Protein AF-A0A329RNW2-F1 (afdb_monomer_lite)

Radius of gyration: 41.49 Å; chains: 1; bounding box: 99×85×113 Å

Organism: NCBI:txid29920

Secondary structure (DSSP, 8-state):
-PPPP------PPEEE-HHHHHHHTTS--HHHHHHHTT-GGG-EEES-------HHHHHHTPPPP----S--STTS--SSTTS-EEEEEE---SS--TT---EEEEEEETTT--EEEEEESSGGGHHHHHHHHHHHHHHHHTEEE-TT-SSEEES----EEEEEETTTTEEEEEETTTTEEEEES---S--PPS-----PPPHHHHHHHHHTSSSSSS--

Foldseek 3Di:
DDDDDDPPDPPQQDEDALVVVCVVVVNPDSVVSVVLCVDPVSSHHHPHSDDDDDPCCCVVVPDDDDDDPDDPCPVFPLPDWFRDKDKDKDAQDPPADPVQFRIKIWIARPNVRDIDIDTHNDPVCVVVVVVVCCVVSCVVVCWDDDPVDPGIDHVDADWAFPDADVVVRWTFTQGPVVRDTDIHNPDDDDDDPDDDDDDPDDPVVVVVVVVVVPPPPPDD

pLDDT: mean 79.51, std 18.09, range [29.67, 96.94]

Structure (mmCIF, N/CA/C/O backbone):
data_AF-A0A329RNW2-F1
#
_entry.id   AF-A0A329RNW2-F1
#
loop_
_atom_site.group_PDB
_atom_site.id
_atom_site.type_symbol
_atom_site.label_atom_id
_atom_site.label_alt_id
_atom_site.label_comp_id
_atom_site.label_asym_id
_atom_site.label_entity_id
_atom_site.label_seq_id
_atom_site.pdbx_PDB_ins_code
_atom_site.Cartn_x
_atom_site.Cartn_y
_atom_site.Cartn_z
_atom_site.occupancy
_atom_site.B_iso_or_equiv
_atom_site.auth_seq_id
_atom_site.auth_comp_id
_atom_site.auth_asym_id
_atom_site.auth_atom_id
_atom_site.pdbx_PDB_model_num
ATOM 1 N N . MET A 1 1 ? 65.005 -15.046 -52.959 1.00 39.19 1 MET A N 1
ATOM 2 C CA . MET A 1 1 ? 63.735 -15.000 -52.205 1.00 39.19 1 MET A CA 1
ATOM 3 C C . MET A 1 1 ? 63.267 -13.556 -52.223 1.00 39.19 1 MET A C 1
ATOM 5 O O . MET A 1 1 ? 63.578 -12.799 -51.318 1.00 39.19 1 MET A O 1
ATOM 9 N N . SER A 1 2 ? 62.668 -13.141 -53.337 1.00 38.62 2 SER A N 1
ATOM 10 C CA . SER A 1 2 ? 62.043 -11.826 -53.475 1.00 38.62 2 SER A CA 1
ATOM 11 C C . SER A 1 2 ? 60.684 -11.866 -52.784 1.00 38.62 2 SER A C 1
ATOM 13 O O . SER A 1 2 ? 59.964 -12.858 -52.905 1.00 38.62 2 SER A O 1
ATOM 15 N N . ALA A 1 3 ? 60.406 -10.825 -52.004 1.00 44.03 3 ALA A N 1
ATOM 16 C CA . ALA A 1 3 ? 59.190 -10.659 -51.228 1.00 44.03 3 ALA A CA 1
ATOM 17 C C . ALA A 1 3 ? 57.953 -10.790 -52.125 1.00 44.03 3 ALA A C 1
ATOM 19 O O . ALA A 1 3 ? 57.905 -10.210 -53.206 1.00 44.03 3 ALA A O 1
ATOM 20 N N . VAL A 1 4 ? 56.989 -11.589 -51.674 1.00 43.31 4 VAL A N 1
ATOM 21 C CA . VAL A 1 4 ? 55.648 -11.629 -52.248 1.00 43.31 4 VAL A CA 1
ATOM 22 C C . VAL A 1 4 ? 54.885 -10.424 -51.713 1.00 43.31 4 VAL A C 1
ATOM 24 O O . VAL A 1 4 ? 54.756 -10.254 -50.499 1.00 43.31 4 VAL A O 1
ATOM 27 N N . ASP A 1 5 ? 54.452 -9.566 -52.630 1.00 37.09 5 ASP A N 1
ATOM 28 C CA . ASP A 1 5 ? 53.564 -8.448 -52.354 1.00 37.09 5 ASP A CA 1
ATOM 29 C C . ASP A 1 5 ? 52.270 -8.967 -51.717 1.00 37.09 5 ASP A C 1
ATOM 31 O O . ASP A 1 5 ? 51.639 -9.908 -52.202 1.00 37.09 5 ASP A O 1
ATOM 35 N N . ALA A 1 6 ? 51.895 -8.374 -50.586 1.00 46.94 6 ALA A N 1
ATOM 36 C CA . ALA A 1 6 ? 50.603 -8.607 -49.971 1.00 46.94 6 ALA A CA 1
ATOM 37 C C . ALA A 1 6 ? 49.547 -7.876 -50.808 1.00 46.94 6 ALA A C 1
ATOM 39 O O . ALA A 1 6 ? 49.433 -6.652 -50.734 1.00 46.94 6 ALA A O 1
ATOM 40 N N . ASP A 1 7 ? 48.789 -8.631 -51.602 1.00 41.28 7 ASP A N 1
ATOM 41 C CA . ASP A 1 7 ? 47.580 -8.164 -52.277 1.00 41.28 7 ASP A CA 1
ATOM 42 C C . ASP A 1 7 ? 46.598 -7.576 -51.249 1.00 41.28 7 ASP A C 1
ATOM 44 O O . ASP A 1 7 ? 45.834 -8.282 -50.584 1.00 41.28 7 ASP A O 1
ATOM 48 N N . ALA A 1 8 ? 46.618 -6.251 -51.107 1.00 49.56 8 ALA A N 1
ATOM 49 C CA . ALA A 1 8 ? 45.583 -5.507 -50.415 1.00 49.56 8 ALA A CA 1
ATOM 50 C C . ALA A 1 8 ? 44.336 -5.488 -51.308 1.00 49.56 8 ALA A C 1
ATOM 52 O O . ALA A 1 8 ? 44.181 -4.633 -52.178 1.00 49.56 8 ALA A O 1
ATOM 53 N N . VAL A 1 9 ? 43.439 -6.451 -51.092 1.00 49.56 9 VAL A N 1
ATOM 54 C CA . VAL A 1 9 ? 42.077 -6.402 -51.630 1.00 49.56 9 VAL A CA 1
ATOM 55 C C . VAL A 1 9 ? 41.437 -5.098 -51.139 1.00 49.56 9 VAL A C 1
ATOM 57 O O . VAL A 1 9 ? 41.362 -4.896 -49.923 1.00 49.56 9 VAL A O 1
ATOM 60 N N . PRO A 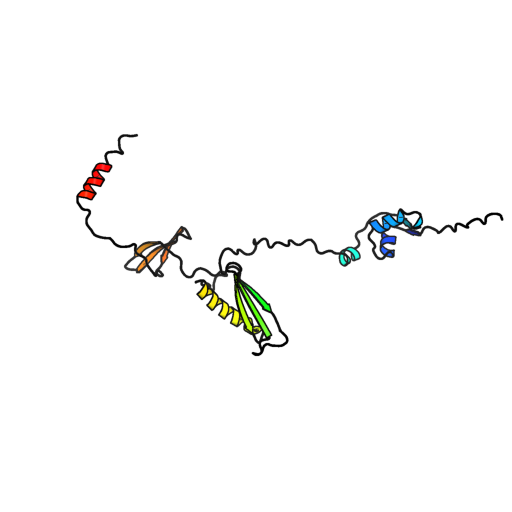1 10 ? 40.961 -4.200 -52.021 1.00 49.12 10 PRO A N 1
ATOM 61 C CA . PRO A 1 10 ? 40.189 -3.054 -51.581 1.00 49.12 10 PRO A CA 1
ATOM 62 C C . PRO A 1 10 ? 38.856 -3.592 -51.063 1.00 49.12 10 PRO A C 1
ATOM 64 O O . PRO A 1 10 ? 37.941 -3.890 -51.830 1.00 49.12 10 PRO A O 1
ATOM 67 N N . SER A 1 11 ? 38.760 -3.776 -49.748 1.00 58.00 11 SER A N 1
ATOM 68 C CA . SER A 1 11 ? 37.484 -3.995 -49.078 1.00 58.00 11 SER A CA 1
ATOM 69 C C . SER A 1 11 ? 36.657 -2.737 -49.307 1.00 58.00 11 SER A C 1
ATOM 71 O O . SER A 1 11 ? 36.868 -1.734 -48.630 1.00 58.00 11 SER A O 1
ATOM 73 N N . ALA A 1 12 ? 35.775 -2.764 -50.306 1.00 72.62 12 ALA A N 1
ATOM 74 C CA . ALA A 1 12 ? 34.887 -1.652 -50.607 1.00 72.62 12 ALA A CA 1
ATOM 75 C C . ALA A 1 12 ? 34.147 -1.261 -49.323 1.00 72.62 12 ALA A C 1
ATOM 77 O O . ALA A 1 12 ? 33.429 -2.080 -48.743 1.00 72.62 12 ALA A O 1
ATOM 78 N N . ALA A 1 13 ? 34.380 -0.037 -48.851 1.00 78.81 13 ALA A N 1
ATOM 79 C CA . ALA A 1 13 ? 33.714 0.459 -47.665 1.00 78.81 13 ALA A CA 1
ATOM 80 C C . ALA A 1 13 ? 32.200 0.425 -47.901 1.00 78.81 13 ALA A C 1
ATOM 82 O O . ALA A 1 13 ? 31.700 0.839 -48.950 1.00 78.81 13 ALA A O 1
ATOM 83 N N . VAL A 1 14 ? 31.458 -0.103 -46.933 1.00 89.12 14 VAL A N 1
ATOM 84 C CA . VAL A 1 14 ? 30.002 -0.083 -46.980 1.00 89.12 14 VAL A CA 1
ATOM 85 C C . VAL A 1 14 ? 29.578 1.345 -46.666 1.00 89.12 14 VAL A C 1
ATOM 87 O O . VAL A 1 14 ? 29.854 1.853 -45.579 1.00 89.12 14 VAL A O 1
ATOM 90 N N . THR A 1 15 ? 28.907 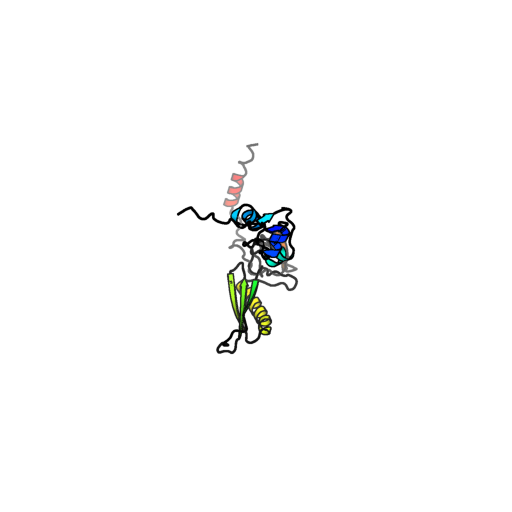1.989 -47.618 1.00 91.94 15 THR A N 1
ATOM 91 C CA . THR A 1 15 ? 28.431 3.373 -47.505 1.00 91.94 15 THR A CA 1
ATOM 92 C C . THR A 1 15 ? 26.930 3.414 -47.243 1.00 91.94 15 THR A C 1
ATOM 94 O O . THR A 1 15 ? 26.156 2.841 -48.011 1.00 91.94 15 THR A O 1
ATOM 97 N N . ASP A 1 16 ? 26.490 4.125 -46.207 1.00 94.12 16 ASP A N 1
ATOM 98 C CA . ASP A 1 16 ? 25.069 4.430 -45.981 1.00 94.12 16 ASP A CA 1
ATOM 99 C C . ASP A 1 16 ? 24.902 5.593 -44.992 1.00 94.12 16 ASP A C 1
ATOM 101 O O . ASP A 1 16 ? 25.854 6.097 -44.403 1.00 94.12 16 ASP A O 1
ATOM 105 N N . THR A 1 17 ? 23.668 6.031 -44.800 1.00 95.56 17 THR A N 1
ATOM 106 C CA . THR A 1 17 ? 23.244 6.949 -43.752 1.00 95.56 17 THR A CA 1
ATOM 107 C C . THR A 1 17 ? 23.390 6.324 -42.362 1.00 95.56 17 THR A C 1
ATOM 109 O O . THR A 1 17 ? 23.292 5.107 -42.171 1.00 95.56 17 THR A O 1
ATOM 112 N N . LEU A 1 18 ? 23.543 7.175 -41.347 1.00 94.44 18 LEU A N 1
ATOM 113 C CA . LEU A 1 18 ? 23.575 6.771 -39.942 1.00 94.44 18 LEU A CA 1
ATOM 114 C C . LEU A 1 18 ? 22.313 5.991 -39.549 1.00 94.44 18 LEU A C 1
ATOM 116 O O . LEU A 1 18 ? 22.404 4.982 -38.854 1.00 94.44 18 LEU A O 1
ATOM 120 N N . MET A 1 19 ? 21.142 6.430 -40.025 1.00 94.38 19 MET A N 1
ATOM 121 C CA . MET A 1 19 ? 19.870 5.745 -39.778 1.00 94.38 19 MET A CA 1
ATOM 122 C C . MET A 1 19 ? 19.779 4.384 -40.492 1.00 94.38 19 MET A C 1
ATOM 124 O O . MET A 1 19 ? 19.157 3.464 -39.959 1.00 94.38 19 MET A O 1
ATOM 128 N N . GLY A 1 20 ? 20.424 4.231 -41.652 1.00 94.06 20 GLY A N 1
ATOM 129 C CA . GLY A 1 20 ? 20.528 2.961 -42.374 1.00 94.06 20 GLY A CA 1
ATOM 130 C C . GLY A 1 20 ? 21.380 1.933 -41.628 1.00 94.06 20 GLY A C 1
ATOM 131 O O . GLY A 1 20 ? 20.922 0.817 -41.369 1.00 94.06 20 GLY A O 1
ATOM 132 N N . PHE A 1 21 ? 22.572 2.323 -41.161 1.00 95.06 21 PHE A N 1
ATOM 133 C CA . PHE A 1 21 ? 23.389 1.470 -40.285 1.00 95.06 21 PHE A CA 1
ATOM 134 C C . PHE A 1 21 ? 22.713 1.181 -38.945 1.00 95.06 21 PHE A C 1
ATOM 136 O O . PHE A 1 21 ? 22.726 0.042 -38.486 1.00 95.06 21 PHE A O 1
ATOM 143 N N . TYR A 1 22 ? 22.075 2.183 -38.341 1.00 94.38 22 TYR A N 1
ATOM 144 C CA . TYR A 1 22 ? 21.267 2.024 -37.135 1.00 94.38 22 TYR A CA 1
ATOM 145 C C . TYR A 1 22 ? 20.207 0.925 -37.291 1.00 94.38 22 TYR A C 1
ATOM 147 O O . TYR A 1 22 ? 20.106 0.061 -36.422 1.00 94.38 22 TYR A O 1
ATOM 155 N N . ALA A 1 23 ? 19.455 0.913 -38.398 1.00 93.06 23 ALA A N 1
ATOM 156 C CA . ALA A 1 23 ? 18.453 -0.117 -38.668 1.00 93.06 23 ALA A CA 1
ATOM 157 C C . ALA A 1 23 ? 19.091 -1.494 -38.928 1.00 93.06 23 ALA A C 1
ATOM 159 O O . ALA A 1 23 ? 18.661 -2.486 -38.338 1.00 93.06 23 ALA A O 1
ATOM 160 N N . ARG A 1 24 ? 20.155 -1.562 -39.743 1.00 93.50 24 ARG A N 1
ATOM 161 C CA . ARG A 1 24 ? 20.865 -2.821 -40.046 1.00 93.50 24 ARG A CA 1
ATOM 162 C C . ARG A 1 24 ? 21.513 -3.466 -38.827 1.00 93.50 24 ARG A C 1
ATOM 164 O O . ARG A 1 24 ? 21.520 -4.686 -38.719 1.00 93.50 24 ARG A O 1
ATOM 171 N N . PHE A 1 25 ? 22.014 -2.665 -37.892 1.00 93.12 25 PHE A N 1
ATOM 172 C CA . PHE A 1 25 ? 22.587 -3.146 -36.635 1.00 93.12 25 PHE A CA 1
ATOM 173 C C . PHE A 1 25 ? 21.534 -3.388 -35.545 1.00 93.12 25 PHE A C 1
ATOM 175 O O . PHE A 1 25 ? 21.866 -3.422 -34.362 1.00 93.12 25 PHE A O 1
ATOM 182 N N . GLY A 1 26 ? 20.258 -3.540 -35.914 1.00 93.44 26 GLY A N 1
ATOM 183 C CA . GLY A 1 26 ? 19.200 -3.884 -34.967 1.00 93.44 26 GLY A CA 1
ATOM 184 C C . GLY A 1 26 ? 18.900 -2.760 -33.979 1.00 93.44 26 GLY A C 1
ATOM 185 O O . GLY A 1 26 ? 18.718 -3.001 -32.787 1.00 93.44 26 GLY A O 1
ATOM 186 N N . HIS A 1 27 ? 18.863 -1.517 -34.462 1.00 93.56 27 HIS A N 1
ATOM 187 C CA . HIS A 1 27 ? 18.633 -0.321 -33.656 1.00 93.56 27 HIS A CA 1
ATOM 188 C C . HIS A 1 27 ? 19.687 -0.097 -32.557 1.00 93.56 27 HIS A C 1
ATOM 190 O O . HIS A 1 27 ? 19.365 0.313 -31.431 1.00 93.56 27 HIS A O 1
ATOM 196 N N . LEU A 1 28 ? 20.955 -0.372 -32.866 1.00 93.25 28 LEU A N 1
ATOM 197 C CA . LEU A 1 28 ? 22.093 -0.091 -31.988 1.00 93.25 28 LEU A CA 1
ATOM 198 C C . LEU A 1 28 ? 22.136 1.397 -31.587 1.00 93.25 28 LEU A C 1
ATOM 200 O O . LEU A 1 28 ? 21.598 2.251 -32.283 1.00 93.25 28 LEU A O 1
ATOM 204 N N . ALA A 1 29 ? 22.736 1.749 -30.447 1.00 93.12 29 ALA A N 1
ATOM 205 C CA . ALA A 1 29 ? 22.836 3.157 -30.049 1.00 93.12 29 ALA A CA 1
ATOM 206 C C . ALA A 1 29 ? 23.558 3.984 -31.133 1.00 93.12 29 ALA A C 1
ATOM 208 O O . ALA A 1 29 ? 24.646 3.602 -31.563 1.00 93.12 29 ALA A O 1
ATOM 209 N N . LEU A 1 30 ? 22.973 5.115 -31.550 1.00 93.44 30 LEU A N 1
ATOM 210 C CA . LEU A 1 30 ? 23.501 5.953 -32.641 1.00 93.44 30 LEU A CA 1
ATOM 211 C C . LEU A 1 30 ? 24.960 6.368 -32.394 1.00 93.44 30 LEU A C 1
ATOM 213 O O . LEU A 1 30 ? 25.779 6.279 -33.301 1.00 93.44 30 LEU A O 1
ATOM 217 N N . ASP A 1 31 ? 25.313 6.698 -31.149 1.00 94.62 31 ASP A N 1
ATOM 218 C CA . ASP A 1 31 ? 26.692 7.039 -30.767 1.00 94.62 31 ASP A CA 1
ATOM 219 C C . ASP A 1 31 ? 27.673 5.872 -30.976 1.00 94.62 31 ASP A C 1
ATOM 221 O O . ASP A 1 31 ? 28.849 6.075 -31.269 1.00 94.62 31 ASP A O 1
ATOM 225 N N . THR A 1 32 ? 27.201 4.627 -30.841 1.00 94.38 32 THR A N 1
ATOM 226 C CA . THR A 1 32 ? 28.028 3.440 -31.104 1.00 94.38 32 THR A CA 1
ATOM 227 C C . THR A 1 32 ? 28.257 3.260 -32.597 1.00 94.38 32 THR A C 1
ATOM 229 O O . THR A 1 32 ? 29.388 3.001 -32.993 1.00 94.38 32 THR A O 1
ATOM 232 N N . VAL A 1 33 ? 27.222 3.458 -33.418 1.00 94.06 33 VAL A N 1
ATOM 233 C CA . VAL A 1 33 ? 27.336 3.398 -34.884 1.00 94.06 33 VAL A CA 1
ATOM 234 C C . VAL A 1 33 ? 28.296 4.474 -35.396 1.00 94.06 33 VAL A C 1
ATOM 236 O O . VAL A 1 33 ? 29.188 4.186 -36.190 1.00 94.06 33 VAL A O 1
ATOM 239 N N . GLU A 1 34 ? 28.185 5.698 -34.879 1.00 93.81 34 GLU A N 1
ATOM 240 C CA . GLU A 1 34 ? 29.115 6.784 -35.207 1.00 93.81 34 GLU A CA 1
ATOM 241 C C . GLU A 1 34 ? 30.549 6.487 -34.764 1.00 93.81 34 GLU A C 1
ATOM 243 O O . GLU A 1 34 ? 31.493 6.842 -35.465 1.00 93.81 34 GLU A O 1
ATOM 248 N N . ARG A 1 35 ? 30.737 5.842 -33.606 1.00 94.38 35 ARG A N 1
ATOM 249 C CA . ARG A 1 35 ? 32.065 5.427 -33.141 1.00 94.38 35 ARG A CA 1
ATOM 250 C C . ARG A 1 35 ? 32.673 4.354 -34.043 1.00 94.38 35 ARG A C 1
ATOM 252 O O . ARG A 1 35 ? 33.871 4.417 -34.283 1.00 94.38 35 ARG A O 1
ATOM 259 N N . MET A 1 36 ? 31.873 3.417 -34.554 1.00 92.31 36 MET A N 1
ATOM 260 C CA . MET A 1 36 ? 32.345 2.400 -35.501 1.00 92.31 36 MET A CA 1
ATOM 261 C C . MET A 1 36 ? 32.831 3.050 -36.800 1.00 92.31 36 MET A C 1
ATOM 263 O O . MET A 1 36 ? 33.955 2.797 -37.203 1.00 92.31 36 MET A O 1
ATOM 267 N N . GLY A 1 37 ? 32.063 3.982 -37.375 1.00 90.88 37 GLY A N 1
ATOM 268 C CA . GLY A 1 37 ? 32.462 4.699 -38.596 1.00 90.88 37 GLY A CA 1
ATOM 269 C C . GLY A 1 37 ? 33.637 5.679 -38.440 1.00 90.88 37 GLY A C 1
ATOM 270 O O . GLY A 1 37 ? 34.040 6.302 -39.417 1.00 90.88 37 GLY A O 1
ATOM 271 N N . LYS A 1 38 ? 34.178 5.868 -37.227 1.00 90.69 38 LYS A N 1
ATOM 272 C CA . LYS A 1 38 ? 35.431 6.616 -37.010 1.00 90.69 38 LYS A CA 1
ATOM 273 C C . LYS A 1 38 ? 36.670 5.737 -37.147 1.00 90.69 38 LYS A C 1
ATOM 275 O O . LYS A 1 38 ? 37.753 6.284 -37.318 1.00 90.69 38 LYS A O 1
ATOM 280 N N . ASP A 1 39 ? 36.520 4.422 -37.023 1.00 90.00 39 ASP A N 1
ATOM 281 C CA . ASP A 1 39 ? 37.615 3.475 -37.179 1.00 90.00 39 ASP A CA 1
ATOM 282 C C . ASP A 1 39 ? 37.778 3.130 -38.669 1.00 90.00 39 ASP A C 1
ATOM 284 O O . ASP A 1 39 ? 36.875 2.509 -39.241 1.00 90.00 39 ASP A O 1
ATOM 288 N N . PRO A 1 40 ? 38.901 3.494 -39.317 1.00 82.56 40 PRO A N 1
ATOM 289 C CA . PRO A 1 40 ? 39.149 3.163 -40.718 1.00 82.56 40 PRO A CA 1
ATOM 290 C C . PRO A 1 40 ? 39.158 1.652 -40.985 1.00 82.56 40 PRO A C 1
ATOM 292 O O . PRO A 1 40 ? 38.839 1.228 -42.093 1.00 82.56 40 PRO A O 1
ATOM 295 N N . ALA A 1 41 ? 39.475 0.830 -39.976 1.00 87.31 41 ALA A N 1
ATOM 296 C CA . ALA A 1 41 ? 39.465 -0.627 -40.094 1.00 87.31 41 ALA A CA 1
ATOM 297 C C . ALA A 1 41 ? 38.044 -1.221 -40.115 1.00 87.31 41 ALA A C 1
ATOM 299 O O . ALA A 1 41 ? 37.871 -2.385 -40.471 1.00 87.31 41 ALA A O 1
ATOM 300 N N . SER A 1 42 ? 37.019 -0.439 -39.753 1.00 86.44 42 SER A N 1
ATOM 301 C CA . SER A 1 42 ? 35.626 -0.904 -39.730 1.00 86.44 42 SER A CA 1
ATOM 302 C C . SER A 1 42 ? 35.007 -1.062 -41.122 1.00 86.44 42 SER A C 1
ATOM 304 O O . SER A 1 42 ? 33.997 -1.753 -41.255 1.00 86.44 42 SER A O 1
ATOM 306 N N . GLY A 1 43 ? 35.571 -0.405 -42.146 1.00 90.50 43 GLY A N 1
ATOM 307 C CA . GLY A 1 43 ? 35.011 -0.383 -43.499 1.00 90.50 43 GLY A CA 1
ATOM 308 C C . GLY A 1 43 ? 33.624 0.270 -43.593 1.00 90.50 43 GLY A C 1
ATOM 309 O O . GLY A 1 43 ? 32.877 -0.041 -44.517 1.00 90.50 43 GLY A O 1
ATOM 310 N N . ILE A 1 44 ? 33.247 1.128 -42.637 1.00 92.56 44 ILE A N 1
ATOM 311 C CA . ILE A 1 44 ? 31.945 1.809 -42.585 1.00 92.56 44 ILE A CA 1
ATOM 312 C C . ILE A 1 44 ? 32.114 3.284 -42.946 1.00 92.56 44 ILE A C 1
ATOM 314 O O . ILE A 1 44 ? 32.773 4.036 -42.230 1.00 92.56 44 ILE A O 1
ATOM 318 N N . GLU A 1 45 ? 31.423 3.725 -43.993 1.00 93.12 45 GLU A N 1
ATOM 319 C CA . GLU A 1 45 ? 31.363 5.129 -44.398 1.00 93.12 45 GLU A CA 1
ATOM 320 C C . GLU A 1 45 ? 29.955 5.702 -44.183 1.00 93.12 45 GLU A C 1
ATOM 322 O O . GLU A 1 45 ? 28.973 5.270 -44.792 1.00 93.12 45 GLU A O 1
ATOM 327 N N . ILE A 1 46 ? 29.844 6.696 -43.296 1.00 93.25 46 ILE A N 1
ATOM 328 C CA . ILE A 1 46 ? 28.567 7.332 -42.941 1.00 93.25 46 ILE A CA 1
ATOM 329 C C . ILE A 1 46 ? 28.372 8.606 -43.769 1.00 93.25 46 ILE A C 1
ATOM 331 O O . ILE A 1 46 ? 29.069 9.596 -43.542 1.00 93.25 46 ILE A O 1
ATOM 335 N N . THR A 1 47 ? 27.393 8.599 -44.676 1.00 92.94 47 THR A N 1
ATOM 336 C CA . THR A 1 47 ? 27.114 9.709 -45.613 1.00 92.94 47 THR A CA 1
ATOM 337 C C . THR A 1 47 ? 26.270 10.832 -45.000 1.00 92.94 47 THR A C 1
ATOM 339 O O . THR A 1 47 ? 26.546 12.007 -45.223 1.00 92.94 47 THR A O 1
ATOM 342 N N . ASP A 1 48 ? 25.270 10.482 -44.186 1.00 92.75 48 ASP A N 1
ATOM 343 C CA . ASP A 1 48 ? 24.392 11.412 -43.464 1.00 92.75 48 ASP A CA 1
ATOM 344 C C . ASP A 1 48 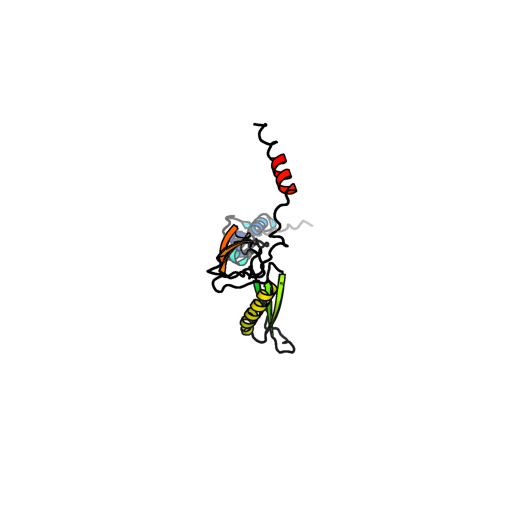? 24.382 11.076 -41.969 1.00 92.75 48 ASP A C 1
ATOM 346 O O . ASP A 1 48 ? 24.150 9.927 -41.586 1.00 92.75 48 ASP A O 1
ATOM 350 N N . ARG A 1 49 ? 24.609 12.082 -41.118 1.00 93.12 49 ARG A N 1
ATOM 351 C CA . ARG A 1 49 ? 24.627 11.962 -39.647 1.00 93.12 49 ARG A CA 1
ATOM 352 C C . ARG A 1 49 ? 23.350 12.483 -38.983 1.00 93.12 49 ARG A C 1
ATOM 354 O O . ARG A 1 49 ? 23.314 12.665 -37.767 1.00 93.12 49 ARG A O 1
ATOM 361 N N . THR A 1 50 ? 22.291 12.720 -39.754 1.00 93.69 50 THR A N 1
ATOM 362 C CA . THR A 1 50 ? 21.002 13.164 -39.219 1.00 93.69 50 THR A CA 1
ATOM 363 C C . THR A 1 50 ? 20.421 12.122 -38.262 1.00 93.69 50 THR A C 1
ATOM 365 O O . THR A 1 50 ? 20.142 10.982 -38.634 1.00 93.69 50 THR A O 1
ATOM 368 N N . ARG A 1 51 ? 20.187 12.528 -37.010 1.00 93.06 51 ARG A N 1
ATOM 369 C CA . ARG A 1 51 ? 19.584 11.684 -35.973 1.00 93.06 51 ARG A CA 1
ATOM 370 C C . ARG A 1 51 ? 18.071 11.864 -35.981 1.00 93.06 51 ARG A C 1
ATOM 372 O O . ARG A 1 51 ? 17.578 12.966 -35.751 1.00 93.06 51 ARG A O 1
ATOM 379 N N . ARG A 1 52 ? 17.326 10.784 -36.226 1.00 90.94 52 ARG A N 1
ATOM 380 C CA . ARG A 1 52 ? 15.855 10.792 -36.185 1.00 90.94 52 ARG A CA 1
ATOM 381 C C . ARG A 1 52 ? 15.340 9.966 -35.007 1.00 90.94 52 ARG A C 1
ATOM 383 O O . ARG A 1 52 ? 15.895 8.902 -34.729 1.00 90.94 52 ARG A O 1
ATOM 390 N N . PRO A 1 53 ? 14.275 10.415 -34.320 1.00 90.69 53 PRO A N 1
ATOM 391 C CA . PRO A 1 53 ? 13.650 9.614 -33.281 1.00 90.69 53 PRO A CA 1
ATOM 392 C C . PRO A 1 53 ? 13.064 8.340 -33.897 1.00 90.69 53 PRO A C 1
ATOM 394 O O . PRO A 1 53 ? 12.375 8.378 -34.915 1.00 90.69 53 PRO A O 1
ATOM 397 N N . CYS A 1 54 ? 13.335 7.200 -33.267 1.00 92.75 54 CYS A N 1
ATOM 398 C CA . CYS A 1 54 ? 12.786 5.914 -33.674 1.00 92.75 54 CYS A CA 1
ATOM 399 C C . CYS A 1 54 ? 11.718 5.473 -32.672 1.00 92.75 54 CYS A C 1
ATOM 401 O O . CYS A 1 54 ? 12.031 5.208 -31.511 1.00 92.75 54 CYS A O 1
ATOM 403 N N . LEU A 1 55 ? 10.469 5.355 -33.132 1.00 92.50 55 LEU A N 1
ATOM 404 C CA . LEU A 1 55 ? 9.334 4.961 -32.291 1.00 92.50 55 LEU A CA 1
ATOM 405 C C . LEU A 1 55 ? 9.508 3.559 -31.691 1.00 92.50 55 LEU A C 1
ATOM 407 O O . LEU A 1 55 ? 9.245 3.371 -30.508 1.00 92.50 55 LEU A O 1
ATOM 411 N N . VAL A 1 56 ? 10.036 2.608 -32.468 1.00 92.38 56 VAL A N 1
ATOM 412 C CA . VAL A 1 56 ? 10.298 1.232 -32.006 1.00 92.38 56 VAL A CA 1
ATOM 413 C C . VAL A 1 56 ? 11.304 1.224 -30.855 1.00 92.38 56 VAL A C 1
ATOM 415 O O . VAL A 1 56 ? 11.104 0.540 -29.857 1.00 92.38 56 VAL A O 1
ATOM 418 N N . CYS A 1 57 ? 12.363 2.035 -30.943 1.00 93.56 57 CYS A N 1
ATOM 419 C CA . CYS A 1 57 ? 13.306 2.188 -29.837 1.00 93.56 57 CYS A CA 1
ATOM 420 C C . CYS A 1 57 ? 12.718 2.949 -28.656 1.00 93.56 57 CYS A C 1
ATOM 422 O O . CYS A 1 57 ? 12.982 2.568 -27.523 1.00 93.56 57 CYS A O 1
ATOM 424 N N . ALA A 1 58 ? 11.937 4.002 -28.898 1.00 91.12 58 ALA A N 1
ATOM 425 C CA . ALA A 1 58 ? 11.289 4.744 -27.825 1.00 91.12 58 ALA A CA 1
ATOM 426 C C . ALA A 1 58 ? 10.363 3.837 -27.003 1.00 91.12 58 ALA A C 1
ATOM 428 O O . ALA A 1 58 ? 10.367 3.934 -25.785 1.00 91.12 58 ALA A O 1
ATOM 429 N N . GLN A 1 59 ? 9.639 2.923 -27.656 1.00 92.31 59 GLN A N 1
ATOM 430 C CA . GLN A 1 59 ? 8.776 1.935 -27.004 1.00 92.31 59 GLN A CA 1
ATOM 431 C C . GLN A 1 59 ? 9.575 0.790 -26.365 1.00 92.31 59 GLN A C 1
ATOM 433 O O . GLN A 1 59 ? 9.341 0.440 -25.213 1.00 92.31 59 GLN A O 1
ATOM 438 N N . GLY A 1 60 ? 10.540 0.214 -27.088 1.00 91.69 60 GLY A N 1
ATOM 439 C CA . GLY A 1 60 ? 11.283 -0.970 -26.639 1.00 91.69 60 GLY A CA 1
ATOM 440 C C . GLY A 1 60 ? 12.395 -0.689 -25.625 1.00 91.69 60 GLY A C 1
ATOM 441 O O . GLY A 1 60 ? 12.785 -1.582 -24.880 1.00 91.69 60 GLY A O 1
ATOM 442 N N . LYS A 1 61 ? 12.913 0.544 -25.583 1.00 89.75 61 LYS A N 1
ATOM 443 C CA . LYS A 1 61 ? 13.978 0.984 -24.662 1.00 89.75 61 LYS A CA 1
ATOM 444 C C . LYS A 1 61 ? 13.486 2.025 -23.660 1.00 89.75 61 LYS A C 1
ATOM 446 O O . LYS A 1 61 ? 14.303 2.705 -23.038 1.00 89.75 61 LYS A O 1
ATOM 451 N N . GLN A 1 62 ? 12.170 2.175 -23.509 1.00 87.75 62 GLN A N 1
ATOM 452 C CA . GLN A 1 62 ? 11.616 3.063 -22.501 1.00 87.75 62 GLN A CA 1
ATOM 453 C C . GLN A 1 62 ? 12.071 2.602 -21.116 1.00 87.75 62 GLN A C 1
ATOM 455 O O . GLN A 1 62 ? 11.762 1.496 -20.675 1.00 87.75 62 GLN A O 1
ATOM 460 N N . THR A 1 63 ? 12.792 3.459 -20.405 1.00 86.06 63 THR A N 1
ATOM 461 C CA . THR A 1 63 ? 13.095 3.233 -18.995 1.00 86.06 63 THR A CA 1
ATOM 462 C C . THR A 1 63 ? 11.991 3.845 -18.142 1.00 86.06 63 THR A C 1
ATOM 464 O O . THR A 1 63 ? 11.380 4.858 -18.496 1.00 86.06 63 THR A O 1
ATOM 467 N N . ARG A 1 64 ? 11.702 3.224 -16.994 1.00 84.88 64 ARG A N 1
ATOM 468 C CA . ARG A 1 64 ? 10.803 3.825 -16.005 1.00 84.88 64 ARG A CA 1
ATOM 469 C C . ARG A 1 64 ? 11.422 5.151 -15.562 1.00 84.88 64 ARG A C 1
ATOM 471 O O . ARG A 1 64 ? 12.540 5.166 -15.048 1.00 84.88 64 ARG A O 1
ATOM 478 N N . ALA A 1 65 ? 10.697 6.253 -15.754 1.00 86.69 65 ALA A N 1
ATOM 479 C CA . ALA A 1 65 ? 11.101 7.546 -15.220 1.00 86.69 65 ALA A CA 1
ATOM 480 C C . ALA A 1 65 ? 11.306 7.434 -13.703 1.00 86.69 65 ALA A C 1
ATOM 482 O O . ALA A 1 65 ? 10.610 6.666 -13.030 1.00 86.69 65 ALA A O 1
ATOM 483 N N . ARG A 1 66 ? 12.256 8.201 -13.158 1.00 85.88 66 ARG A N 1
ATOM 484 C CA . ARG A 1 66 ? 12.510 8.211 -11.716 1.00 85.88 66 ARG A CA 1
ATOM 485 C C . ARG A 1 66 ? 11.242 8.655 -10.995 1.00 85.88 66 ARG A C 1
ATOM 487 O O . ARG A 1 66 ? 10.867 9.821 -11.041 1.00 85.88 66 ARG A O 1
ATOM 494 N N . GLN A 1 67 ? 10.596 7.714 -10.325 1.00 80.69 67 GLN A N 1
ATOM 495 C CA . GLN A 1 67 ? 9.485 8.013 -9.437 1.00 80.69 67 GLN A CA 1
ATOM 496 C C . GLN A 1 67 ? 10.037 8.441 -8.077 1.00 80.69 67 GLN A C 1
ATOM 498 O O . GLN A 1 67 ? 11.098 7.973 -7.652 1.00 80.69 67 GLN A O 1
ATOM 503 N N . GLN A 1 68 ? 9.342 9.366 -7.416 1.00 79.44 68 GLN A N 1
ATOM 504 C CA . GLN A 1 68 ? 9.675 9.738 -6.045 1.00 79.44 68 GLN A CA 1
ATOM 505 C C . GLN A 1 68 ? 9.502 8.501 -5.158 1.00 79.44 68 GLN A C 1
ATOM 507 O O . GLN A 1 68 ? 8.483 7.822 -5.220 1.00 79.44 68 GLN A O 1
ATOM 512 N N . THR A 1 69 ? 10.531 8.172 -4.379 1.00 72.12 69 THR A N 1
ATOM 513 C CA . THR A 1 69 ? 10.518 7.033 -3.447 1.00 72.12 69 THR A CA 1
ATOM 514 C C . THR A 1 69 ? 9.985 7.404 -2.072 1.00 72.12 69 THR A C 1
ATOM 516 O O . THR A 1 69 ? 9.741 6.521 -1.256 1.00 72.12 69 THR A O 1
ATOM 519 N N . LYS A 1 70 ? 9.847 8.702 -1.797 1.00 70.44 70 LYS A N 1
ATOM 520 C CA . LYS A 1 70 ? 9.278 9.203 -0.555 1.00 70.44 70 LYS A CA 1
ATOM 521 C C . LYS A 1 70 ? 7.804 9.470 -0.790 1.00 70.44 70 LYS A C 1
ATOM 523 O O . LYS A 1 70 ? 7.453 10.150 -1.749 1.00 70.44 70 LYS A O 1
ATOM 528 N N . ASP A 1 71 ? 6.980 8.912 0.082 1.00 62.62 71 ASP A N 1
ATOM 529 C CA . ASP A 1 71 ? 5.614 9.372 0.227 1.00 62.62 71 ASP A CA 1
ATOM 530 C C . ASP A 1 71 ? 5.673 10.726 0.937 1.00 62.62 71 ASP A C 1
ATOM 532 O O . ASP A 1 71 ? 6.303 10.862 1.989 1.00 62.62 71 ASP A O 1
ATOM 536 N N . ASN A 1 72 ? 5.102 11.756 0.324 1.00 58.91 72 ASN A N 1
ATOM 537 C CA . ASN A 1 72 ? 5.251 13.124 0.812 1.00 58.91 72 ASN A CA 1
ATOM 538 C C . ASN A 1 72 ? 4.350 13.384 2.027 1.00 58.91 72 ASN A C 1
ATOM 540 O O . ASN A 1 72 ? 4.376 14.490 2.560 1.00 58.91 72 ASN A O 1
ATOM 544 N N . GLY A 1 73 ? 3.499 12.421 2.418 1.00 54.75 73 GLY A N 1
ATOM 545 C CA . GLY A 1 73 ? 2.515 12.550 3.503 1.00 54.75 73 GLY A CA 1
ATOM 546 C C . GLY A 1 73 ? 1.433 13.610 3.247 1.00 54.75 73 GLY A C 1
ATOM 547 O O . GLY A 1 73 ? 0.409 13.633 3.916 1.00 54.75 73 GLY A O 1
ATOM 548 N N . ALA A 1 74 ? 1.609 14.458 2.230 1.00 57.25 74 ALA A N 1
ATOM 549 C CA . ALA A 1 74 ? 0.736 15.572 1.885 1.00 57.25 74 ALA A CA 1
ATOM 550 C C . ALA A 1 74 ? -0.666 15.144 1.419 1.00 57.25 74 ALA A C 1
ATOM 552 O O . ALA A 1 74 ? -1.548 15.988 1.290 1.00 57.25 74 ALA A O 1
ATOM 553 N N . HIS A 1 75 ? -0.875 13.861 1.114 1.00 59.50 75 HIS A N 1
ATOM 554 C CA . HIS A 1 75 ? -2.148 13.345 0.601 1.00 59.50 75 HIS A CA 1
ATOM 555 C C . HIS A 1 75 ? -2.983 12.605 1.648 1.00 59.50 75 HIS A C 1
ATOM 557 O O . HIS A 1 75 ? -4.145 12.308 1.379 1.00 59.50 75 HIS A O 1
ATOM 563 N N . ALA A 1 76 ? -2.436 12.350 2.839 1.00 60.28 76 ALA A N 1
ATOM 564 C CA . ALA A 1 76 ? -3.174 11.734 3.930 1.00 60.28 76 ALA A CA 1
ATOM 565 C C . ALA A 1 76 ? -2.603 12.230 5.271 1.00 60.28 76 ALA A C 1
ATOM 567 O O . ALA A 1 76 ? -1.531 11.775 5.667 1.00 60.28 76 ALA A O 1
ATOM 568 N N . PRO A 1 77 ? -3.271 13.177 5.956 1.00 64.69 77 PRO A N 1
ATOM 569 C CA . PRO A 1 77 ? -2.885 13.582 7.304 1.00 64.69 77 PRO A CA 1
ATOM 570 C C . PRO A 1 77 ? -2.890 12.354 8.220 1.00 64.69 77 PRO A C 1
ATOM 572 O O . PRO A 1 77 ? -3.871 11.617 8.263 1.00 64.69 77 PRO A O 1
ATOM 575 N N . ILE A 1 78 ? -1.777 12.112 8.912 1.00 70.75 78 ILE A N 1
ATOM 576 C CA . ILE A 1 78 ? -1.613 11.025 9.895 1.00 70.75 78 ILE A CA 1
ATOM 577 C C . ILE A 1 78 ? -1.519 11.656 11.290 1.00 70.75 78 ILE A C 1
ATOM 579 O O . ILE A 1 78 ? -0.743 11.238 12.150 1.00 70.75 78 ILE A O 1
ATOM 583 N N . ASP A 1 79 ? -2.237 12.749 11.515 1.00 79.25 79 ASP A N 1
ATOM 584 C CA . ASP A 1 79 ? -2.071 13.533 12.734 1.00 79.25 79 ASP A CA 1
ATOM 585 C C . ASP A 1 79 ? -2.890 12.930 13.875 1.00 79.25 79 ASP A C 1
ATOM 587 O O . ASP A 1 79 ? -2.478 13.006 15.040 1.00 79.25 79 ASP A O 1
ATOM 591 N N . LYS A 1 80 ? -3.997 12.253 13.546 1.00 83.62 80 LYS A N 1
ATOM 592 C CA . LYS A 1 80 ? -4.928 11.657 14.508 1.00 83.62 80 LYS A CA 1
ATOM 593 C C . LYS A 1 80 ? -5.165 10.173 14.237 1.00 83.62 80 LYS A C 1
ATOM 595 O O . LYS A 1 80 ? -5.061 9.670 13.122 1.00 83.62 80 LYS A O 1
ATOM 600 N N . VAL A 1 81 ? -5.484 9.462 15.313 1.00 87.31 81 VAL A N 1
ATOM 601 C CA . VAL A 1 81 ? -5.841 8.040 15.274 1.00 87.31 81 VAL A CA 1
ATOM 602 C C . VAL A 1 81 ? -7.153 7.866 14.514 1.00 87.31 81 VAL A C 1
ATOM 604 O O . VAL A 1 81 ? -8.113 8.586 14.779 1.00 87.31 81 VAL A O 1
ATOM 607 N N . GLY A 1 82 ? -7.196 6.906 13.589 1.00 86.06 82 GLY A N 1
ATOM 608 C CA . GLY A 1 82 ? -8.384 6.604 12.792 1.00 86.06 82 GLY A CA 1
ATOM 609 C C . GLY A 1 82 ? -8.585 7.500 11.566 1.00 86.06 82 GLY A C 1
ATOM 610 O O . GLY A 1 82 ? -9.611 7.371 10.902 1.00 86.06 82 GLY A O 1
ATOM 611 N N . GLU A 1 83 ? -7.639 8.392 11.240 1.00 84.19 83 GLU A N 1
ATOM 612 C CA . GLU A 1 83 ? -7.682 9.177 9.992 1.00 84.19 83 GLU A CA 1
ATOM 613 C C . GLU A 1 83 ? -7.313 8.332 8.771 1.00 84.19 83 GLU A C 1
ATOM 615 O O . GLU A 1 83 ? -7.956 8.435 7.726 1.00 84.19 83 GLU A O 1
ATOM 620 N N . VAL A 1 84 ? -6.296 7.474 8.904 1.00 87.38 84 VAL A N 1
ATOM 621 C CA . VAL A 1 84 ? -5.805 6.628 7.813 1.00 87.38 84 VAL A CA 1
ATOM 622 C C . VAL A 1 84 ? -5.632 5.207 8.318 1.00 87.38 84 VAL A C 1
ATOM 624 O O . VAL A 1 84 ? -4.654 4.871 8.990 1.00 87.38 84 VAL A O 1
ATOM 627 N N . ILE A 1 85 ? -6.587 4.361 7.942 1.00 89.81 85 ILE A N 1
ATOM 628 C CA . ILE A 1 85 ? -6.551 2.929 8.208 1.00 89.81 85 ILE A CA 1
ATOM 629 C C . ILE A 1 85 ? -6.322 2.215 6.881 1.00 89.81 85 ILE A C 1
ATOM 631 O O . ILE A 1 85 ? -7.153 2.269 5.975 1.00 89.81 85 ILE A O 1
ATOM 635 N N . CYS A 1 86 ? -5.183 1.545 6.769 1.00 91.12 86 CYS A N 1
ATOM 636 C CA . CYS A 1 86 ? -4.868 0.702 5.632 1.00 91.12 86 CYS A CA 1
ATOM 637 C C . CYS A 1 86 ? -5.441 -0.696 5.868 1.00 91.12 86 CYS A C 1
ATOM 639 O O . CYS A 1 86 ? -5.205 -1.303 6.915 1.00 91.12 86 CYS A O 1
ATOM 641 N N . SER A 1 87 ? -6.191 -1.207 4.895 1.00 94.00 87 SER A N 1
ATOM 642 C CA . SER A 1 87 ? -6.666 -2.586 4.891 1.00 94.00 87 SER A CA 1
ATOM 643 C C . SER A 1 87 ? -5.974 -3.377 3.792 1.00 94.00 87 SER A C 1
ATOM 645 O O . SER A 1 87 ? -6.027 -2.964 2.632 1.00 94.00 87 SER A O 1
ATOM 647 N N . ASP A 1 88 ? -5.419 -4.535 4.127 1.00 94.56 88 ASP A N 1
ATOM 648 C CA . ASP A 1 88 ? -4.894 -5.479 3.143 1.00 94.56 88 ASP A CA 1
ATOM 649 C C . ASP A 1 88 ? -5.561 -6.848 3.290 1.00 94.56 88 ASP A C 1
ATOM 651 O O . ASP A 1 88 ? -5.840 -7.306 4.400 1.00 94.56 88 ASP A O 1
ATOM 655 N N . LEU A 1 89 ? -5.815 -7.500 2.155 1.00 95.19 89 LEU A N 1
ATOM 656 C CA . LEU A 1 89 ? -6.395 -8.835 2.093 1.00 95.19 89 LEU A CA 1
ATOM 657 C C . LEU A 1 89 ? -5.443 -9.771 1.356 1.00 95.19 89 LEU A C 1
ATOM 659 O O . LEU A 1 89 ? -5.323 -9.733 0.131 1.00 95.19 89 LEU A O 1
ATOM 663 N N . LYS A 1 90 ? -4.872 -10.712 2.099 1.00 94.62 90 LYS A N 1
ATOM 664 C CA . LYS A 1 90 ? -3.990 -11.748 1.571 1.00 94.62 90 LYS A CA 1
ATOM 665 C C . LYS A 1 90 ? -4.754 -13.048 1.334 1.00 94.62 90 LYS A C 1
ATOM 667 O O . LYS A 1 90 ? -5.400 -13.557 2.247 1.00 94.62 90 LYS A O 1
ATOM 672 N N . GLY A 1 91 ? -4.638 -13.630 0.139 1.00 92.88 91 GLY A N 1
ATOM 673 C CA . GLY A 1 91 ? -5.114 -14.986 -0.164 1.00 92.88 91 GLY A CA 1
ATOM 674 C C . GLY A 1 91 ? -5.553 -15.184 -1.623 1.00 92.88 91 GLY A C 1
ATOM 675 O O . GLY A 1 91 ? -5.558 -14.223 -2.394 1.00 92.88 91 GLY A O 1
ATOM 676 N N . PRO A 1 92 ? -5.959 -16.407 -2.015 1.00 93.75 92 PRO A N 1
ATOM 677 C CA . PRO A 1 92 ? -6.094 -17.603 -1.179 1.00 93.75 92 PRO A CA 1
ATOM 678 C C . PRO A 1 92 ? -4.737 -18.217 -0.800 1.00 93.75 92 PRO A C 1
ATOM 680 O O . PRO A 1 92 ? -3.859 -18.386 -1.639 1.00 93.75 92 PRO A O 1
ATOM 683 N N . MET A 1 93 ? -4.568 -18.562 0.473 1.00 94.12 93 MET A N 1
ATOM 684 C CA . MET A 1 93 ? -3.377 -19.232 0.992 1.00 94.12 93 MET A CA 1
ATOM 685 C C . MET A 1 93 ? -3.513 -20.750 0.841 1.00 94.12 93 MET A C 1
ATOM 687 O O . MET A 1 93 ? -4.574 -21.314 1.120 1.00 94.12 93 MET A O 1
ATOM 691 N N . THR A 1 94 ? -2.436 -21.388 0.375 1.00 91.62 94 THR A N 1
ATOM 692 C CA . THR A 1 94 ? -2.329 -22.843 0.203 1.00 91.62 94 THR A CA 1
ATOM 693 C C . THR A 1 94 ? -1.039 -23.331 0.875 1.00 91.62 94 THR A C 1
ATOM 695 O O . THR A 1 94 ? 0.012 -22.758 0.585 1.00 91.62 94 THR A O 1
ATOM 698 N N . PRO A 1 95 ? -1.082 -24.367 1.735 1.00 91.25 95 PRO A N 1
ATOM 699 C CA . PRO A 1 95 ? -2.279 -25.073 2.208 1.00 91.25 95 PRO A CA 1
ATOM 700 C C . PRO A 1 95 ? -3.192 -24.182 3.071 1.00 91.25 95 PRO A C 1
ATOM 702 O O . PRO A 1 95 ? -2.782 -23.120 3.536 1.00 91.25 95 PRO A O 1
ATOM 705 N N . MET A 1 96 ? -4.451 -24.601 3.244 1.00 94.81 96 MET A N 1
ATOM 706 C CA . MET A 1 96 ? -5.378 -23.942 4.176 1.00 94.81 96 MET A CA 1
ATOM 707 C C . MET A 1 96 ? -4.911 -24.169 5.617 1.00 94.81 96 MET A C 1
ATOM 709 O O . MET A 1 96 ? -4.228 -25.159 5.890 1.00 94.81 96 MET A O 1
ATOM 713 N N . ASP A 1 97 ? -5.303 -23.291 6.541 1.00 93.31 97 ASP A N 1
ATOM 714 C CA . ASP A 1 97 ? -5.062 -23.553 7.962 1.00 93.31 97 ASP A CA 1
ATOM 715 C C . ASP A 1 97 ? -5.946 -24.703 8.492 1.00 93.31 97 ASP A C 1
ATOM 717 O O . ASP A 1 97 ? -6.835 -25.215 7.803 1.00 93.31 97 ASP A O 1
ATOM 721 N N . HIS A 1 98 ? -5.725 -25.100 9.747 1.00 94.38 98 HIS A N 1
ATOM 722 C CA . HIS A 1 98 ? -6.477 -26.187 10.382 1.00 94.38 98 HIS A CA 1
ATOM 723 C C . HIS A 1 98 ? -7.989 -25.906 10.508 1.00 94.38 98 HIS A C 1
ATOM 725 O O . HIS A 1 98 ? -8.789 -26.836 10.563 1.00 94.38 98 HIS A O 1
ATOM 731 N N . LEU A 1 99 ? -8.401 -24.634 10.532 1.00 94.62 99 LEU A N 1
ATOM 732 C CA . LEU A 1 99 ? -9.800 -24.216 10.672 1.00 94.62 99 LEU A CA 1
ATOM 733 C C . LEU A 1 99 ? -10.488 -23.972 9.314 1.00 94.62 99 LEU A C 1
ATOM 735 O O . LEU A 1 99 ? -11.680 -23.627 9.267 1.00 94.62 99 LEU A O 1
ATOM 739 N N . GLY A 1 100 ? -9.765 -24.182 8.209 1.00 94.56 100 GLY A N 1
ATOM 740 C CA . GLY A 1 100 ? -10.231 -23.990 6.838 1.00 94.56 100 GLY A CA 1
ATOM 741 C C . GLY A 1 100 ? -10.179 -22.539 6.355 1.00 94.56 100 GLY A C 1
ATOM 742 O O . GLY A 1 100 ? -10.831 -22.207 5.360 1.00 94.56 100 GLY A O 1
ATOM 743 N N . ASN A 1 101 ? -9.445 -21.662 7.040 1.00 96.25 101 ASN A N 1
ATOM 744 C CA . ASN A 1 101 ? -9.212 -20.299 6.586 1.00 96.25 101 ASN A CA 1
ATOM 745 C C . ASN A 1 101 ? -8.193 -20.283 5.447 1.00 96.25 101 ASN A C 1
ATOM 747 O O . ASN A 1 101 ? -7.216 -21.036 5.414 1.00 96.25 101 ASN A O 1
ATOM 751 N N . ARG A 1 102 ? -8.439 -19.385 4.499 1.00 96.81 102 ARG A N 1
ATOM 752 C CA . ARG A 1 102 ? -7.617 -19.189 3.299 1.00 96.81 102 ARG A CA 1
ATOM 753 C C . ARG A 1 102 ? -7.247 -17.741 3.063 1.00 96.81 102 ARG A C 1
ATOM 755 O O . ARG A 1 102 ? -6.475 -17.455 2.154 1.00 96.81 102 ARG A O 1
ATOM 762 N N . TYR A 1 103 ? -7.807 -16.834 3.844 1.00 96.94 103 TYR A N 1
ATOM 763 C CA . TYR A 1 103 ? -7.600 -15.413 3.693 1.00 96.94 103 TYR A CA 1
ATOM 764 C C . TYR A 1 103 ? -7.209 -14.813 5.034 1.00 96.94 103 TYR A C 1
ATOM 766 O O . TYR A 1 103 ? -7.682 -15.251 6.081 1.00 96.94 103 TYR A O 1
ATOM 774 N N . MET A 1 104 ? -6.348 -13.809 4.983 1.00 95.88 104 MET A N 1
ATOM 775 C CA . MET A 1 104 ? -5.939 -13.012 6.129 1.00 95.88 104 MET A CA 1
ATOM 776 C C . MET A 1 104 ? -6.222 -11.552 5.800 1.00 95.88 104 MET A C 1
ATOM 778 O O . MET A 1 104 ? -5.831 -11.083 4.732 1.00 95.88 104 MET A O 1
ATOM 782 N N . VAL A 1 105 ? -6.921 -10.861 6.693 1.00 96.56 105 VAL A N 1
ATOM 783 C CA . VAL A 1 105 ? -7.247 -9.439 6.564 1.00 96.56 105 VAL A CA 1
ATOM 784 C C . VAL A 1 105 ? -6.492 -8.683 7.641 1.00 96.56 105 VAL A C 1
ATOM 786 O O . VAL A 1 105 ? -6.675 -8.981 8.820 1.00 96.56 105 VAL A O 1
ATOM 789 N N . ASN A 1 106 ? -5.678 -7.710 7.250 1.00 95.69 106 ASN A N 1
ATOM 790 C CA . ASN A 1 106 ? -4.983 -6.829 8.182 1.00 95.69 106 ASN A CA 1
ATOM 791 C C . ASN A 1 106 ? -5.581 -5.432 8.099 1.00 95.69 106 ASN A C 1
ATOM 793 O O . ASN A 1 106 ? -5.706 -4.889 7.005 1.00 95.69 106 ASN A O 1
ATOM 797 N N . PHE A 1 107 ? -5.887 -4.849 9.251 1.00 95.69 107 PHE A N 1
ATOM 798 C CA . PHE A 1 107 ? -6.236 -3.441 9.398 1.00 95.69 107 PHE A CA 1
ATOM 799 C C . PHE A 1 107 ? -5.147 -2.752 10.213 1.00 95.69 107 PHE A C 1
ATOM 801 O O . PHE A 1 107 ? -4.845 -3.195 11.322 1.00 95.69 107 PHE A O 1
ATOM 808 N N . ILE A 1 108 ? -4.540 -1.707 9.653 1.00 93.88 108 ILE A N 1
ATOM 809 C CA . ILE A 1 108 ? -3.419 -0.979 10.252 1.00 93.88 108 ILE A CA 1
ATOM 810 C C . ILE A 1 108 ? -3.758 0.505 10.279 1.00 93.88 108 ILE A C 1
ATOM 812 O O . ILE A 1 108 ? -3.890 1.129 9.229 1.00 93.88 108 ILE A O 1
ATOM 816 N N . ASP A 1 109 ? -3.866 1.076 11.474 1.00 92.31 109 ASP A N 1
ATOM 817 C CA . ASP A 1 109 ? -3.941 2.527 11.642 1.00 92.31 109 ASP A CA 1
ATOM 818 C C . ASP A 1 109 ? -2.534 3.137 11.638 1.00 92.31 109 ASP A C 1
ATOM 820 O O . ASP A 1 109 ? -1.680 2.751 12.440 1.00 92.31 109 ASP A O 1
ATOM 824 N N . HIS A 1 110 ? -2.292 4.102 10.751 1.00 88.38 110 HIS A N 1
ATOM 825 C CA . HIS A 1 110 ? -0.959 4.682 10.560 1.00 88.38 110 HIS A CA 1
ATOM 826 C C . HIS A 1 110 ? -0.481 5.528 11.748 1.00 88.38 110 HIS A C 1
ATOM 828 O O . HIS A 1 110 ? 0.723 5.603 11.994 1.00 88.38 110 HIS A O 1
ATOM 834 N N . LYS A 1 111 ? -1.392 6.167 12.493 1.00 88.69 111 LYS A N 1
ATOM 835 C CA . LYS A 1 111 ? -1.012 7.033 13.619 1.00 88.69 111 LYS A CA 1
ATOM 836 C C . LYS A 1 111 ? -0.662 6.227 14.865 1.00 88.69 111 LYS A C 1
ATOM 838 O O . LYS A 1 111 ? 0.371 6.456 15.490 1.00 88.69 111 LYS A O 1
ATOM 843 N N . SER A 1 112 ? -1.530 5.302 15.253 1.00 89.19 112 SER A N 1
ATOM 844 C CA . SER A 1 112 ? -1.352 4.485 16.457 1.00 89.19 112 SER A CA 1
ATOM 845 C C . SER A 1 112 ? -0.463 3.262 16.235 1.00 89.19 112 SER A C 1
ATOM 847 O O . SER A 1 112 ? -0.086 2.614 17.210 1.00 89.19 112 SER A O 1
ATOM 849 N N . ASN A 1 113 ? -0.154 2.915 14.977 1.00 87.75 113 ASN A N 1
ATOM 850 C CA . ASN A 1 113 ? 0.419 1.621 14.588 1.00 87.75 113 ASN A CA 1
ATOM 851 C C . ASN A 1 113 ? -0.395 0.424 15.113 1.00 87.75 113 ASN A C 1
ATOM 853 O O . ASN A 1 113 ? 0.131 -0.679 15.288 1.00 87.75 113 ASN A O 1
ATOM 857 N N . CYS A 1 114 ? -1.688 0.621 15.387 1.00 90.00 114 CYS A N 1
ATOM 858 C CA . CYS A 1 114 ? -2.560 -0.456 15.817 1.00 90.00 114 CYS A CA 1
ATOM 859 C C . CYS A 1 114 ? -2.842 -1.370 14.628 1.00 90.00 114 CYS A C 1
ATOM 861 O O . CYS A 1 114 ? -3.477 -0.965 13.657 1.00 90.00 114 CYS A O 1
ATOM 863 N N . CYS A 1 115 ? -2.354 -2.604 14.726 1.00 92.50 115 CYS A N 1
ATOM 864 C CA . CYS A 1 115 ? -2.582 -3.651 13.746 1.00 92.50 115 CYS A CA 1
ATOM 865 C C . CYS A 1 115 ? -3.565 -4.674 14.315 1.00 92.50 115 CYS A C 1
ATOM 867 O O . CYS A 1 115 ? -3.348 -5.213 15.404 1.00 92.50 115 CYS A O 1
ATOM 869 N N . GLN A 1 116 ? -4.626 -4.965 13.567 1.00 95.38 116 GLN A N 1
ATOM 870 C CA . GLN A 1 116 ? -5.533 -6.058 13.873 1.00 95.38 116 GLN A CA 1
ATOM 871 C C . GLN A 1 116 ? -5.667 -6.996 12.680 1.00 95.38 116 GLN A C 1
ATOM 873 O O . GLN A 1 116 ? -5.969 -6.575 11.565 1.00 95.38 116 GLN A O 1
ATOM 878 N N . VAL A 1 117 ? -5.458 -8.284 12.949 1.00 95.62 117 VAL A N 1
ATOM 879 C CA . VAL A 1 117 ? -5.490 -9.349 11.949 1.00 95.62 117 VAL A CA 1
ATOM 880 C C . VAL A 1 117 ? -6.723 -10.217 12.157 1.00 95.62 117 VAL A C 1
ATOM 882 O O . VAL A 1 117 ? -7.032 -10.611 13.283 1.00 95.62 117 VAL A O 1
ATOM 885 N N . PHE A 1 118 ? -7.401 -10.543 11.062 1.00 96.25 118 PHE A N 1
ATOM 886 C CA . PHE A 1 118 ? -8.528 -11.465 11.020 1.00 96.25 118 PHE A CA 1
ATOM 887 C C . PHE A 1 118 ? -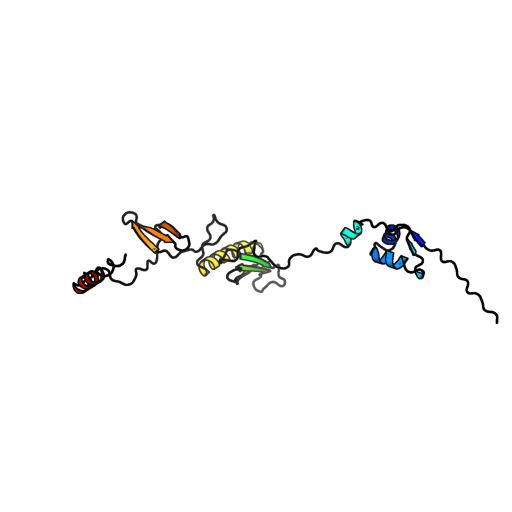8.263 -12.580 10.007 1.00 96.25 118 PHE A C 1
ATOM 889 O O . PHE A 1 118 ? -7.606 -12.368 8.988 1.00 96.25 118 PHE A O 1
ATOM 896 N N . LEU A 1 119 ? -8.794 -13.772 10.274 1.00 96.56 119 LEU A N 1
ATOM 897 C CA . LEU A 1 119 ? -8.700 -14.931 9.386 1.00 96.56 119 LEU A CA 1
ATOM 898 C C . LEU A 1 119 ? -10.077 -15.250 8.810 1.00 96.56 119 LEU A C 1
ATOM 900 O O . LEU A 1 119 ? -11.044 -15.325 9.563 1.00 96.56 119 LEU A O 1
ATOM 904 N N . ALA A 1 120 ? -10.147 -15.459 7.495 1.00 96.12 120 ALA A N 1
ATOM 905 C CA . ALA A 1 120 ? -11.379 -15.699 6.750 1.00 96.12 120 ALA A CA 1
ATOM 906 C C . ALA A 1 120 ? -11.310 -16.970 5.896 1.00 96.12 120 ALA A C 1
ATOM 908 O O . ALA A 1 120 ? -10.280 -17.298 5.291 1.00 96.12 120 ALA A O 1
ATOM 909 N N . LYS A 1 121 ? -12.450 -17.654 5.762 1.00 95.69 121 LYS A N 1
ATOM 910 C CA . LYS A 1 121 ? -12.593 -18.822 4.868 1.00 95.69 121 LYS A CA 1
ATOM 911 C C . LYS A 1 121 ? -12.858 -18.399 3.429 1.00 95.69 121 LYS A C 1
ATOM 913 O O . LYS A 1 121 ? -12.418 -19.059 2.479 1.00 95.69 121 LYS A O 1
ATOM 918 N N . ARG A 1 122 ? -13.570 -17.284 3.262 1.00 94.50 122 ARG A N 1
ATOM 919 C CA . ARG A 1 122 ? -13.978 -16.716 1.973 1.00 94.50 122 ARG A CA 1
ATOM 920 C C . ARG A 1 122 ? -13.659 -15.226 1.905 1.00 94.50 122 ARG A C 1
ATOM 922 O O . ARG A 1 122 ? -13.733 -14.516 2.900 1.00 94.50 122 ARG A O 1
ATOM 929 N N . LYS A 1 123 ? -13.386 -14.729 0.697 1.00 93.25 123 LYS A N 1
ATOM 930 C CA . LYS A 1 123 ? -13.062 -13.314 0.444 1.00 93.25 123 LYS A CA 1
ATOM 931 C C . LYS A 1 123 ? -14.160 -12.337 0.898 1.00 93.25 123 LYS A C 1
ATOM 933 O O . LYS A 1 123 ? -13.849 -11.230 1.321 1.00 93.25 123 LYS A O 1
ATOM 938 N N . ASN A 1 124 ? -15.432 -12.730 0.826 1.00 93.12 124 ASN A N 1
ATOM 939 C CA . ASN A 1 124 ? -16.565 -11.875 1.196 1.00 93.12 124 ASN A CA 1
ATOM 940 C C . ASN A 1 124 ? -16.730 -11.673 2.715 1.00 93.12 124 ASN A C 1
ATOM 942 O O . ASN A 1 124 ? -17.413 -10.738 3.123 1.00 93.12 124 ASN A O 1
ATOM 946 N N . GLU A 1 125 ? -16.092 -12.494 3.553 1.00 93.81 125 GLU A N 1
ATOM 947 C CA . GLU A 1 125 ? -16.125 -12.334 5.015 1.00 93.81 125 GLU A CA 1
ATOM 948 C C . GLU A 1 125 ? -15.343 -11.095 5.486 1.00 93.81 125 GLU A C 1
ATOM 950 O O . GLU A 1 125 ? -15.610 -10.579 6.571 1.00 93.81 125 GLU A O 1
ATOM 955 N N . ALA A 1 126 ? -14.449 -10.553 4.648 1.00 92.25 126 ALA A N 1
ATOM 956 C CA . ALA A 1 126 ? -13.656 -9.364 4.961 1.00 92.25 126 ALA A CA 1
ATOM 957 C C . ALA A 1 126 ? -14.519 -8.136 5.310 1.00 92.25 126 ALA A C 1
ATOM 959 O O . ALA A 1 126 ? -14.161 -7.366 6.197 1.00 92.25 126 ALA A O 1
ATOM 960 N N . ALA A 1 127 ? -15.688 -7.976 4.674 1.00 91.44 127 ALA A N 1
ATOM 961 C CA . ALA A 1 127 ? -16.603 -6.872 4.974 1.00 91.44 127 ALA A CA 1
ATOM 962 C C . ALA A 1 127 ? -17.180 -6.961 6.397 1.00 91.44 127 ALA A C 1
ATOM 964 O O . ALA A 1 127 ? -17.322 -5.948 7.078 1.00 91.44 127 ALA A O 1
ATOM 965 N N . LYS A 1 128 ? -17.470 -8.178 6.873 1.00 94.12 128 LYS A N 1
ATOM 966 C CA . LYS A 1 128 ? -17.925 -8.404 8.249 1.00 94.12 128 LYS A CA 1
ATOM 967 C C . LYS A 1 128 ? -16.794 -8.137 9.246 1.00 94.12 128 LYS A C 1
ATOM 969 O O . LYS A 1 128 ? -17.009 -7.487 10.262 1.00 94.12 128 LYS A O 1
ATOM 974 N N . MET A 1 129 ? -15.579 -8.575 8.921 1.00 94.62 129 MET A N 1
ATOM 975 C CA . MET A 1 129 ? -14.392 -8.340 9.752 1.00 94.62 129 MET A CA 1
ATOM 976 C C . MET A 1 129 ? -14.051 -6.857 9.877 1.00 94.62 129 MET A C 1
ATOM 978 O O . MET A 1 129 ? -13.623 -6.430 10.942 1.00 94.62 129 MET A O 1
ATOM 982 N N . LEU A 1 130 ? -14.303 -6.058 8.837 1.00 92.50 130 LEU A N 1
ATOM 983 C CA . LEU A 1 130 ? -14.167 -4.603 8.900 1.00 92.50 130 LEU A CA 1
ATOM 984 C C . LEU A 1 130 ? -15.128 -3.979 9.926 1.00 92.50 130 LEU A C 1
ATOM 986 O O . LEU A 1 130 ? -14.727 -3.114 10.698 1.00 92.50 130 LEU A O 1
ATOM 990 N N . GLN A 1 131 ? -16.384 -4.429 9.975 1.00 91.94 131 GLN A N 1
ATOM 991 C CA . GLN A 1 131 ? -17.341 -3.952 10.981 1.00 91.94 131 GLN A CA 1
ATOM 992 C C . GLN A 1 131 ? -16.891 -4.338 12.396 1.00 91.94 131 GLN A C 1
ATOM 994 O O . GLN A 1 131 ? -16.893 -3.508 13.302 1.00 91.94 131 GLN A O 1
ATOM 999 N N . GLU A 1 132 ? -16.451 -5.586 12.579 1.00 94.00 132 GLU A N 1
ATOM 1000 C CA . GLU A 1 132 ? -15.911 -6.055 13.859 1.00 94.00 132 GLU A CA 1
ATOM 1001 C C . GLU A 1 132 ? -14.647 -5.291 14.276 1.00 94.00 132 GLU A C 1
ATOM 1003 O O . GLU A 1 132 ? -14.451 -5.028 15.465 1.00 94.00 132 GLU A O 1
ATOM 1008 N N . PHE A 1 133 ? -13.801 -4.928 13.311 1.00 93.81 133 PHE A N 1
ATOM 1009 C CA . PHE A 1 133 ? -12.638 -4.077 13.521 1.00 93.81 133 PHE A CA 1
ATOM 1010 C C . PHE A 1 133 ? -13.056 -2.698 14.032 1.00 93.81 133 PHE A C 1
ATOM 1012 O O . PHE A 1 133 ? -12.585 -2.308 15.096 1.00 93.81 133 PHE A O 1
ATOM 1019 N N . PHE A 1 134 ? -13.977 -2.000 13.356 1.00 90.62 134 PHE A N 1
ATOM 1020 C CA . PHE A 1 134 ? -14.411 -0.665 13.783 1.00 90.62 134 PHE A CA 1
ATOM 1021 C C . PHE A 1 134 ? -14.959 -0.662 15.208 1.00 90.62 134 PHE A C 1
ATOM 1023 O O . PHE A 1 134 ? -14.519 0.148 16.015 1.00 90.62 134 PHE A O 1
ATOM 1030 N N . VAL A 1 135 ? -15.814 -1.622 15.570 1.00 91.00 135 VAL A N 1
ATOM 1031 C CA . VAL A 1 135 ? -16.357 -1.717 16.938 1.00 91.00 135 VAL A CA 1
ATOM 1032 C C . VAL A 1 135 ? -15.244 -1.872 17.983 1.00 91.00 135 VAL A C 1
ATOM 1034 O O . VAL A 1 135 ? -15.276 -1.242 19.044 1.00 91.00 135 VAL A O 1
ATOM 1037 N N . LYS A 1 136 ? -14.238 -2.711 17.704 1.00 91.69 136 LYS A N 1
ATOM 1038 C CA . LYS A 1 136 ? -13.098 -2.916 18.612 1.00 91.69 136 LYS A CA 1
ATOM 1039 C C . LYS A 1 136 ? -12.178 -1.695 18.653 1.00 91.69 136 LYS A C 1
ATOM 1041 O O . LYS A 1 136 ? -11.689 -1.348 19.727 1.00 91.69 136 LYS A O 1
ATOM 1046 N N . PHE A 1 137 ? -11.951 -1.063 17.507 1.00 91.94 137 PHE A N 1
ATOM 1047 C CA . PHE A 1 137 ? -11.072 0.087 17.345 1.00 91.94 137 PHE A CA 1
ATOM 1048 C C . PHE A 1 137 ? -11.649 1.335 18.026 1.00 91.94 137 PHE A C 1
ATOM 1050 O O . PHE A 1 137 ? -10.971 1.941 18.853 1.00 91.94 137 PHE A O 1
ATOM 1057 N N . GLU A 1 138 ? -12.926 1.644 17.783 1.00 90.38 138 GLU A N 1
ATOM 1058 C CA . GLU A 1 138 ? -13.681 2.716 18.448 1.00 90.38 138 GLU A CA 1
ATOM 1059 C C . GLU A 1 138 ? -13.622 2.584 19.965 1.00 90.38 138 GLU A C 1
ATOM 1061 O O . GLU A 1 138 ? -13.251 3.524 20.663 1.00 90.38 138 GLU A O 1
ATOM 1066 N N . LYS A 1 139 ? -13.909 1.383 20.484 1.00 89.38 139 LYS A N 1
ATOM 1067 C CA . LYS A 1 139 ? -13.861 1.121 21.924 1.00 89.38 139 LYS A CA 1
ATOM 1068 C C . LYS A 1 139 ? -12.455 1.284 22.503 1.00 89.38 139 LYS A C 1
ATOM 1070 O O . LYS A 1 139 ? -12.319 1.706 23.646 1.00 89.38 139 LYS A O 1
ATOM 1075 N N . ARG A 1 140 ? -11.412 0.910 21.757 1.00 90.12 140 ARG A N 1
ATOM 1076 C CA . ARG A 1 140 ? -10.028 0.967 22.245 1.00 90.12 140 ARG A CA 1
ATOM 1077 C C . ARG A 1 140 ? -9.481 2.390 22.305 1.00 90.12 140 ARG A C 1
ATOM 1079 O O . ARG A 1 140 ? -8.712 2.682 23.215 1.00 90.12 140 ARG A O 1
ATOM 1086 N N . PHE A 1 141 ? -9.853 3.236 21.350 1.00 87.88 141 PHE A N 1
ATOM 1087 C CA . PHE A 1 141 ? -9.343 4.605 21.239 1.00 87.88 141 PHE A CA 1
ATOM 1088 C C . PHE A 1 141 ? -10.338 5.676 21.702 1.00 87.88 141 PHE A C 1
ATOM 1090 O O . PHE A 1 141 ? -10.055 6.860 21.556 1.00 87.88 141 PHE A O 1
ATOM 1097 N N . ASP A 1 142 ? -11.481 5.261 22.256 1.00 85.44 142 ASP A N 1
ATOM 1098 C CA . ASP A 1 142 ? -12.607 6.127 22.626 1.00 85.44 142 ASP A CA 1
ATOM 1099 C C . ASP A 1 142 ? -13.015 7.084 21.491 1.00 85.44 142 ASP A C 1
ATOM 1101 O O . ASP A 1 142 ? -13.207 8.293 21.646 1.00 85.44 142 ASP A O 1
ATOM 1105 N N . LEU A 1 143 ? -13.105 6.503 20.295 1.00 84.62 143 LEU A N 1
ATOM 1106 C CA . LEU A 1 143 ? -13.493 7.186 19.071 1.00 84.62 143 LEU A CA 1
ATOM 1107 C C . LEU A 1 143 ? -14.929 6.826 18.694 1.00 84.62 143 LEU A C 1
ATOM 1109 O O . LEU A 1 143 ? -15.468 5.794 19.094 1.00 84.62 143 LEU A O 1
ATOM 1113 N N . PHE A 1 144 ? -15.533 7.684 17.886 1.00 80.81 144 PHE A N 1
ATOM 1114 C CA . PHE A 1 144 ? -16.856 7.507 17.314 1.00 80.81 144 PHE A CA 1
ATOM 1115 C C . PHE A 1 144 ? -16.820 7.821 15.817 1.00 80.81 144 PHE A C 1
ATOM 1117 O O . PHE A 1 144 ? -16.265 8.847 15.408 1.00 80.81 144 PHE A O 1
ATOM 1124 N N . SER A 1 145 ? -17.429 6.951 15.012 1.00 71.75 145 SER A N 1
ATOM 1125 C CA . SER A 1 145 ? -17.647 7.189 13.584 1.00 71.75 145 SER A CA 1
ATOM 1126 C C . SER A 1 145 ? -19.030 7.799 13.353 1.00 71.75 145 SER A C 1
ATOM 1128 O O . SER A 1 145 ? -20.053 7.154 13.573 1.00 71.75 145 SER A O 1
ATOM 1130 N N . ASP A 1 146 ? -19.069 9.042 12.876 1.00 68.75 146 ASP A N 1
ATOM 1131 C CA . ASP A 1 146 ? -20.305 9.683 12.420 1.00 68.75 146 ASP A CA 1
ATOM 1132 C C . ASP A 1 146 ? -20.650 9.176 11.003 1.00 68.75 146 ASP A C 1
ATOM 1134 O O . ASP A 1 146 ? -19.828 9.349 10.102 1.00 68.75 146 ASP A O 1
ATOM 1138 N N . PRO A 1 147 ? -21.838 8.586 10.754 1.00 64.69 147 PRO A N 1
ATOM 1139 C CA . PRO A 1 147 ? -22.223 8.073 9.435 1.00 64.69 147 PRO A CA 1
ATOM 1140 C C . PRO A 1 147 ? -22.159 9.116 8.309 1.00 64.69 147 PRO A C 1
ATOM 1142 O O . PRO A 1 147 ? -22.025 8.752 7.140 1.00 64.69 147 PRO A O 1
ATOM 1145 N N . GLY A 1 148 ? -22.269 10.407 8.643 1.00 66.88 148 GLY A N 1
ATOM 1146 C CA . GLY A 1 148 ? -22.183 11.511 7.686 1.00 66.88 148 GLY A CA 1
ATOM 1147 C C . GLY A 1 148 ? -20.757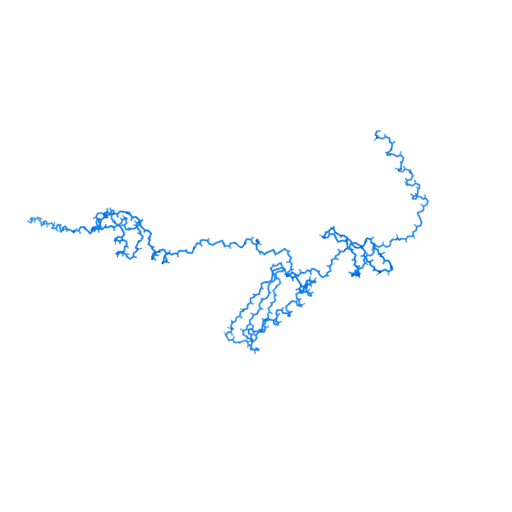 11.987 7.394 1.00 66.88 148 GLY A C 1
ATOM 1148 O O . GLY A 1 148 ? -20.561 12.787 6.476 1.00 66.88 148 GLY A O 1
ATOM 1149 N N . LYS A 1 149 ? -19.755 11.521 8.149 1.00 66.06 149 LYS A N 1
ATOM 1150 C CA . LYS A 1 149 ? -18.358 11.959 8.028 1.00 66.06 149 LYS A CA 1
ATOM 1151 C C . LYS A 1 149 ? -17.443 10.783 7.718 1.00 66.06 149 LYS A C 1
ATOM 1153 O O . LYS A 1 149 ? -17.651 9.656 8.138 1.00 66.06 149 LYS A O 1
ATOM 1158 N N . ARG A 1 150 ? -16.365 11.064 6.988 1.00 65.81 150 ARG A N 1
ATOM 1159 C CA . ARG A 1 150 ? -15.330 10.073 6.645 1.00 65.81 150 ARG A CA 1
ATOM 1160 C C . ARG A 1 150 ? -14.194 10.028 7.675 1.00 65.81 150 ARG A C 1
ATOM 1162 O O . ARG A 1 150 ? -13.087 9.640 7.330 1.00 65.81 150 ARG A O 1
ATOM 1169 N N . SER A 1 151 ? -14.442 10.486 8.900 1.00 65.56 151 SER A N 1
ATOM 1170 C CA . SER A 1 151 ? -13.426 10.647 9.943 1.00 65.56 151 SER A CA 1
ATOM 1171 C C . SER A 1 151 ? -13.952 10.155 11.282 1.00 65.56 151 SER A C 1
ATOM 1173 O O . SER A 1 151 ? -15.080 10.486 11.653 1.00 65.56 151 SER A O 1
ATOM 1175 N N . MET A 1 152 ? -13.107 9.448 12.026 1.00 74.00 152 MET A N 1
ATOM 1176 C CA . MET A 1 152 ? -13.378 9.100 13.417 1.00 74.00 152 MET A CA 1
ATOM 1177 C C . MET A 1 152 ? -13.049 10.301 14.309 1.00 74.00 152 MET A C 1
ATOM 1179 O O . MET A 1 152 ? -11.999 10.926 14.162 1.00 74.00 152 MET A O 1
ATOM 1183 N N . THR A 1 153 ? -13.948 10.651 15.224 1.00 71.31 153 THR A N 1
ATOM 1184 C CA . THR A 1 153 ? -13.760 11.761 16.173 1.00 71.31 153 THR A CA 1
ATOM 1185 C C . THR A 1 153 ? -13.760 11.250 17.602 1.00 71.31 153 THR A C 1
ATOM 1187 O O . THR A 1 153 ? -14.346 10.208 17.880 1.00 71.31 153 THR A O 1
ATOM 1190 N N . GLN A 1 154 ? -13.130 11.984 18.520 1.00 72.06 154 GLN A N 1
ATOM 1191 C CA . GLN A 1 154 ? -13.226 11.670 19.945 1.00 72.06 154 GLN A CA 1
ATOM 1192 C C . GLN A 1 154 ? -14.687 11.627 20.387 1.00 72.06 154 GLN A C 1
ATOM 1194 O O . GLN A 1 154 ? -15.488 12.487 20.013 1.00 72.06 154 GLN A O 1
ATOM 1199 N N . ARG A 1 155 ? -15.019 10.603 21.173 1.00 68.62 155 ARG A N 1
ATOM 1200 C CA . ARG A 1 155 ? -16.375 10.383 21.675 1.00 68.62 155 ARG A CA 1
ATOM 1201 C C . ARG A 1 155 ? -16.787 11.436 22.701 1.00 68.62 155 ARG A C 1
ATOM 1203 O O . ARG A 1 155 ? -17.954 11.819 22.752 1.00 68.62 155 ARG A O 1
ATOM 1210 N N . ALA A 1 156 ? -15.829 11.901 23.495 1.00 71.88 156 ALA A N 1
ATOM 1211 C CA . ALA A 1 156 ? -15.994 12.956 24.481 1.00 71.88 156 ALA A CA 1
ATOM 1212 C C . ALA A 1 156 ? -14.819 13.940 24.403 1.00 71.88 156 ALA A C 1
ATOM 1214 O O . ALA A 1 156 ? -13.703 13.569 24.045 1.00 71.88 156 ALA A O 1
ATOM 1215 N N . CYS A 1 157 ? -15.073 15.201 24.744 1.00 73.75 157 CYS A N 1
ATOM 1216 C CA . CYS A 1 157 ? -14.055 16.241 24.845 1.00 73.75 157 CYS A CA 1
ATOM 1217 C C . CYS A 1 157 ? -14.160 16.893 26.224 1.00 73.75 157 CYS A C 1
ATOM 1219 O O . CYS A 1 157 ? -15.267 17.136 26.710 1.00 73.75 157 CYS A O 1
ATOM 1221 N N . GLU A 1 158 ? -13.020 17.175 26.851 1.00 82.44 158 GLU A N 1
ATOM 1222 C CA . GLU A 1 158 ? -12.994 17.949 28.088 1.00 82.44 158 GLU A CA 1
ATOM 1223 C C . GLU A 1 158 ? -13.433 19.388 27.817 1.00 82.44 158 GLU A C 1
ATOM 1225 O O . GLU A 1 158 ? -13.012 20.036 26.854 1.00 82.44 158 GLU A O 1
ATOM 1230 N N . CYS A 1 159 ? -14.303 19.892 28.684 1.00 82.12 159 CYS A N 1
ATOM 1231 C CA . CYS A 1 159 ? -14.855 21.227 28.568 1.00 82.12 159 CYS A CA 1
ATOM 1232 C C . CYS A 1 159 ? -14.942 21.892 29.939 1.00 82.12 159 CYS A C 1
ATOM 1234 O O . CYS A 1 159 ? -15.064 21.231 30.971 1.00 82.12 159 CYS A O 1
ATOM 1236 N N . VAL A 1 160 ? -14.887 23.221 29.941 1.00 88.81 160 VAL A N 1
ATOM 1237 C CA . VAL A 1 160 ? -15.073 24.022 31.152 1.00 88.81 160 VAL A CA 1
ATOM 1238 C C . VAL A 1 160 ? -16.536 24.428 31.226 1.00 88.81 160 VAL A C 1
ATOM 1240 O O . VAL A 1 160 ? -17.064 25.030 30.290 1.00 88.81 160 VAL A O 1
ATOM 1243 N N . THR A 1 161 ? -17.207 24.110 32.331 1.00 88.06 161 THR A N 1
ATOM 1244 C CA . THR A 1 161 ? -18.592 24.551 32.536 1.00 88.06 161 THR A CA 1
ATOM 1245 C C . THR A 1 161 ? -18.597 26.044 32.853 1.00 88.06 161 THR A C 1
ATOM 1247 O O . THR A 1 161 ? -18.033 26.465 33.856 1.00 88.06 161 THR A O 1
ATOM 1250 N N . VAL A 1 162 ? -19.220 26.842 31.984 1.00 90.00 162 VAL A N 1
ATOM 1251 C CA . VAL A 1 162 ? -19.353 28.301 32.136 1.00 90.00 162 VAL A CA 1
ATOM 1252 C C . VAL A 1 162 ? -20.634 28.648 32.890 1.00 90.00 162 VAL A C 1
ATOM 1254 O O . VAL A 1 162 ? -20.672 29.606 33.652 1.00 90.00 162 VAL A O 1
ATOM 1257 N N . GLY A 1 163 ? -21.694 27.870 32.679 1.00 85.06 163 GLY A N 1
ATOM 1258 C CA . GLY A 1 163 ? -22.963 28.061 33.365 1.00 85.06 163 GLY A CA 1
ATOM 1259 C C . GLY A 1 163 ? -23.933 26.925 33.091 1.00 85.06 163 GLY A C 1
ATOM 1260 O O . GLY A 1 163 ? -23.735 26.129 32.171 1.00 85.06 163 GLY A O 1
ATOM 1261 N N . LYS A 1 164 ? -24.988 26.860 33.896 1.00 88.25 164 LYS A N 1
ATOM 1262 C CA . LYS A 1 164 ? -26.080 25.908 33.738 1.00 88.25 164 LYS A CA 1
ATOM 1263 C C . LYS A 1 164 ? -27.398 26.668 33.762 1.00 88.25 164 LYS A C 1
ATOM 1265 O O . LYS A 1 164 ? -27.616 27.491 34.643 1.00 88.25 164 LYS A O 1
ATOM 1270 N N . ASP A 1 165 ? -28.245 26.390 32.787 1.00 85.31 165 ASP A N 1
ATOM 1271 C CA . ASP A 1 165 ? -29.622 26.856 32.757 1.00 85.31 165 ASP A CA 1
ATOM 1272 C C . ASP A 1 165 ? -30.478 25.805 33.477 1.00 85.31 165 ASP A C 1
ATOM 1274 O O . ASP A 1 165 ? -30.679 24.699 32.980 1.00 85.31 165 ASP A O 1
ATOM 1278 N N . ASP A 1 166 ? -30.903 26.094 34.707 1.00 77.19 166 ASP A N 1
ATOM 1279 C CA . ASP A 1 166 ? -31.639 25.139 35.543 1.00 77.19 166 ASP A CA 1
ATOM 1280 C C . ASP A 1 166 ? -33.002 24.679 34.986 1.00 77.19 166 ASP A C 1
ATOM 1282 O O . ASP A 1 166 ? -33.285 23.479 35.102 1.00 77.19 166 ASP A O 1
ATOM 1286 N N . PRO A 1 167 ? -33.850 25.533 34.367 1.00 81.12 167 PRO A N 1
ATOM 1287 C CA . PRO A 1 167 ? -35.138 25.075 33.846 1.00 81.12 167 PRO A CA 1
ATOM 1288 C C . PRO A 1 167 ? -35.001 24.127 32.649 1.00 81.12 167 PRO A C 1
ATOM 1290 O O . PRO A 1 167 ? -35.765 23.165 32.545 1.00 81.12 167 PRO A O 1
ATOM 1293 N N . THR A 1 168 ? -34.020 24.342 31.772 1.00 80.38 168 THR A N 1
ATOM 1294 C CA . THR A 1 168 ? -33.764 23.443 30.627 1.00 80.38 168 THR A CA 1
ATOM 1295 C C . THR A 1 168 ? -32.774 22.321 30.952 1.00 80.38 168 THR A C 1
ATOM 1297 O O . THR A 1 168 ? -32.731 21.303 30.255 1.00 80.38 168 THR A O 1
ATOM 1300 N N . LYS A 1 169 ? -32.028 22.468 32.056 1.00 82.50 169 LYS A N 1
ATOM 1301 C CA . LYS A 1 169 ? -30.854 21.666 32.442 1.00 82.50 169 LYS A CA 1
ATOM 1302 C C . LYS A 1 169 ? -29.745 21.682 31.387 1.00 82.50 169 LYS A C 1
ATOM 1304 O O . LYS A 1 169 ? -28.932 20.755 31.341 1.00 82.50 169 LYS A O 1
ATOM 1309 N N . ASP A 1 170 ? -29.700 22.724 30.566 1.00 87.25 170 ASP A N 1
ATOM 1310 C CA . ASP A 1 170 ? -28.677 22.892 29.548 1.00 87.25 170 ASP A CA 1
ATOM 1311 C C . ASP A 1 170 ? -27.387 23.423 30.176 1.00 87.25 170 ASP A C 1
ATOM 1313 O O . ASP A 1 170 ? -27.389 24.347 30.991 1.00 87.25 170 ASP A O 1
ATOM 1317 N N . TYR A 1 171 ? -26.256 22.847 29.780 1.00 89.12 171 TYR A N 1
ATOM 1318 C CA . TYR A 1 171 ? -24.942 23.323 30.184 1.00 89.12 171 TYR A CA 1
ATOM 1319 C C . TYR A 1 171 ? -24.359 24.200 29.087 1.00 89.12 171 TYR A C 1
ATOM 1321 O O . TYR A 1 171 ? -24.251 23.789 27.929 1.00 89.12 171 TYR A O 1
ATOM 1329 N N . LYS A 1 172 ? -23.920 25.396 29.468 1.00 89.94 172 LYS A N 1
ATOM 1330 C CA . LYS A 1 172 ? -23.084 26.257 28.642 1.00 89.94 172 LYS A CA 1
ATOM 1331 C C . LYS A 1 172 ? -21.632 25.901 28.929 1.00 89.94 172 LYS A C 1
ATOM 1333 O O . LYS A 1 172 ? -21.130 26.158 30.024 1.00 89.94 172 LYS A O 1
ATOM 1338 N N . VAL A 1 173 ? -20.969 25.279 27.962 1.00 90.06 173 VAL A N 1
ATOM 1339 C CA . VAL A 1 173 ? -19.610 24.753 28.121 1.00 90.06 173 VAL A CA 1
ATOM 1340 C C . VAL A 1 173 ? -18.657 25.399 27.129 1.00 90.06 173 VAL A C 1
ATOM 1342 O O . VAL A 1 173 ? -19.002 25.631 25.971 1.00 90.06 173 VAL A O 1
ATOM 1345 N N . TYR A 1 174 ? -17.451 25.695 27.592 1.00 87.62 174 TYR A N 1
ATOM 1346 C CA . TYR A 1 174 ? -16.350 26.163 26.768 1.00 87.62 174 TYR A CA 1
ATOM 1347 C C . TYR A 1 174 ? -15.472 24.979 26.365 1.00 87.62 174 TYR A C 1
ATOM 1349 O O . TYR A 1 174 ? -15.003 24.237 27.228 1.00 87.62 174 TYR A O 1
ATOM 1357 N N . LEU A 1 175 ? -15.251 24.817 25.061 1.00 87.25 175 LEU A N 1
ATOM 1358 C CA . LEU A 1 175 ? -14.373 23.810 24.468 1.00 87.25 175 LEU A CA 1
ATOM 1359 C C . LEU A 1 175 ? -13.008 24.452 24.163 1.00 87.25 175 LEU A C 1
ATOM 1361 O O . LEU A 1 175 ? -12.910 25.213 23.193 1.00 87.25 175 LEU A O 1
ATOM 1365 N N . PRO A 1 176 ? -11.941 24.165 24.937 1.00 82.50 176 PRO A N 1
ATOM 1366 C CA . PRO A 1 176 ? -10.626 24.777 24.724 1.00 82.50 176 PRO A CA 1
ATOM 1367 C C . PRO A 1 176 ? -10.006 24.418 23.368 1.00 82.50 176 PRO A C 1
ATOM 1369 O O . PRO A 1 176 ? -9.319 25.241 22.766 1.00 82.50 176 PRO A O 1
ATOM 1372 N N . SER A 1 177 ? -10.284 23.206 22.879 1.00 74.31 177 SER A N 1
ATOM 1373 C CA . SER A 1 177 ? -9.806 22.671 21.599 1.00 74.31 177 SER A CA 1
ATOM 1374 C C . SER A 1 177 ? -10.309 23.467 20.391 1.00 74.31 177 SER A C 1
ATOM 1376 O O . SER A 1 177 ? -9.564 23.676 19.437 1.00 74.31 177 SER A O 1
ATOM 1378 N N . GLU A 1 178 ? -11.553 23.949 20.442 1.00 77.19 178 GLU A N 1
ATOM 1379 C CA . GLU A 1 178 ? -12.199 24.687 19.349 1.00 77.19 178 GLU A CA 1
ATOM 1380 C C . GLU A 1 178 ? -12.309 26.195 19.608 1.00 77.19 178 GLU A C 1
ATOM 1382 O O . GLU A 1 178 ? -12.701 26.942 18.709 1.00 77.19 178 GLU A O 1
ATOM 1387 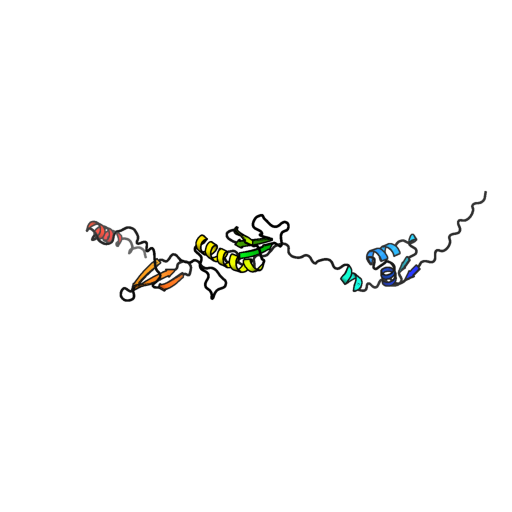N N . ARG A 1 179 ? -11.977 26.646 20.827 1.00 82.62 179 ARG A N 1
ATOM 1388 C CA . ARG A 1 179 ? -12.153 28.028 21.310 1.00 82.62 179 ARG A CA 1
ATOM 1389 C C . ARG A 1 179 ? -13.582 28.541 21.117 1.00 82.62 179 ARG A C 1
ATOM 1391 O O . ARG A 1 179 ? -13.803 29.670 20.678 1.00 82.62 179 ARG A O 1
ATOM 1398 N N . LYS A 1 180 ? -14.567 27.700 21.432 1.00 87.50 180 LYS A N 1
ATOM 1399 C CA . LYS A 1 180 ? -15.996 28.002 21.272 1.00 87.50 180 LYS A CA 1
ATOM 1400 C C . LYS A 1 180 ? -16.779 27.662 22.527 1.00 87.50 180 LYS A C 1
ATOM 1402 O O . LYS A 1 180 ? -16.421 26.753 23.271 1.00 87.50 180 LYS A O 1
ATOM 1407 N N . VAL A 1 181 ? -17.875 28.387 22.725 1.00 87.62 181 VAL A N 1
ATOM 1408 C CA . VAL A 1 181 ? -18.877 28.082 23.745 1.00 87.62 181 VAL A CA 1
ATOM 1409 C C . VAL A 1 181 ? -20.073 27.440 23.060 1.00 87.62 181 VAL A C 1
ATOM 1411 O O . VAL A 1 181 ? -20.624 28.013 22.120 1.00 87.62 181 VAL A O 1
ATOM 1414 N N . ILE A 1 182 ? -20.473 26.266 23.534 1.00 88.44 182 ILE A N 1
ATOM 1415 C CA . ILE A 1 182 ? -21.659 25.556 23.055 1.00 88.44 182 ILE A CA 1
ATOM 1416 C C . ILE A 1 182 ? -22.643 25.348 24.204 1.00 88.44 182 ILE A C 1
ATOM 1418 O O . ILE A 1 182 ? -22.264 25.365 25.375 1.00 88.44 182 ILE A O 1
ATOM 1422 N N . THR A 1 183 ? -23.910 25.144 23.860 1.00 89.06 183 THR A N 1
ATOM 1423 C CA . THR A 1 183 ? -24.956 24.766 24.816 1.00 89.06 183 THR A CA 1
ATOM 1424 C C . THR A 1 183 ? -25.323 23.311 24.554 1.00 89.06 183 THR A C 1
ATOM 1426 O O . THR A 1 183 ? -25.628 22.955 23.416 1.00 89.06 183 THR A O 1
ATOM 1429 N N . THR A 1 184 ? -25.225 22.448 25.563 1.00 85.62 184 THR A N 1
ATOM 1430 C CA . THR A 1 184 ? -25.472 21.008 25.417 1.00 85.62 184 THR A CA 1
ATOM 1431 C C . THR A 1 184 ? -26.017 20.394 26.700 1.00 85.62 184 THR A C 1
ATOM 1433 O O . THR A 1 184 ? -25.687 20.818 27.804 1.00 85.62 184 THR A O 1
ATOM 1436 N N . ARG A 1 185 ? -26.825 19.341 26.558 1.00 84.94 185 ARG A N 1
ATOM 1437 C CA . ARG A 1 185 ? -27.285 18.499 27.678 1.00 84.94 185 ARG A CA 1
ATOM 1438 C C . ARG A 1 185 ? -26.366 17.311 27.940 1.00 84.94 185 ARG A C 1
ATOM 1440 O O . ARG A 1 185 ? -26.523 16.611 28.935 1.00 84.94 185 ARG A O 1
ATOM 1447 N N . HIS A 1 186 ? -25.416 17.060 27.044 1.00 84.25 186 HIS A N 1
ATOM 1448 C CA . HIS A 1 186 ? -24.550 15.885 27.072 1.00 84.25 186 HIS A CA 1
ATOM 1449 C C . HIS A 1 186 ? -23.250 16.169 27.835 1.00 84.25 186 HIS A C 1
ATOM 1451 O O . HIS A 1 186 ? -22.165 16.087 27.269 1.00 84.25 186 HIS A O 1
ATOM 1457 N N . VAL A 1 187 ? -23.366 16.518 29.119 1.00 81.94 187 VAL A N 1
ATOM 1458 C CA . VAL A 1 187 ? -22.224 16.711 30.028 1.00 81.94 187 VAL A CA 1
ATOM 1459 C C . VAL A 1 187 ? -22.232 15.607 31.081 1.00 81.94 187 VAL A C 1
ATOM 1461 O O . VAL A 1 187 ? -23.265 15.323 31.685 1.00 81.94 187 VAL A O 1
ATOM 1464 N N . GLN A 1 188 ? -21.086 14.964 31.290 1.00 80.75 188 GLN A N 1
ATOM 1465 C CA . GLN A 1 188 ? -20.893 13.887 32.265 1.00 80.75 188 GLN A CA 1
ATOM 1466 C C . GLN A 1 188 ? -19.574 14.101 33.016 1.00 80.75 188 GLN A C 1
ATOM 1468 O O . GLN A 1 188 ? -18.719 14.844 32.545 1.00 80.75 188 GLN A O 1
ATOM 1473 N N . ASN A 1 189 ? -19.411 13.447 34.173 1.00 80.44 189 ASN A N 1
ATOM 1474 C CA . ASN A 1 189 ? -18.183 13.482 34.984 1.00 80.44 189 ASN A CA 1
ATOM 1475 C C . ASN A 1 189 ? -17.720 14.905 35.358 1.00 80.44 189 ASN A C 1
ATOM 1477 O O . ASN A 1 189 ? -16.553 15.251 35.206 1.00 80.44 189 ASN A O 1
ATOM 1481 N N . ILE A 1 190 ? -18.647 15.740 35.842 1.00 80.25 190 ILE A N 1
ATOM 1482 C CA . ILE A 1 190 ? -18.352 17.118 36.255 1.00 80.25 190 ILE A CA 1
ATOM 1483 C C . ILE A 1 190 ? -17.433 17.090 37.481 1.00 80.25 190 ILE A C 1
ATOM 1485 O O . ILE A 1 190 ? -17.853 16.698 38.570 1.00 80.25 190 ILE A O 1
ATOM 1489 N N . LEU A 1 191 ? -16.194 17.541 37.302 1.00 74.88 191 LEU A N 1
ATOM 1490 C CA . LEU A 1 191 ? -15.260 17.795 38.390 1.00 74.88 191 LEU A CA 1
ATOM 1491 C C . LEU A 1 191 ? -15.474 19.230 38.877 1.00 74.88 191 LEU A C 1
ATOM 1493 O O . LEU A 1 191 ? -15.174 20.190 38.171 1.00 74.88 191 LEU A O 1
ATOM 1497 N N . VAL A 1 192 ? -16.027 19.375 40.076 1.00 73.00 192 VAL A N 1
ATOM 1498 C CA . VAL A 1 192 ? -16.050 20.655 40.790 1.00 73.00 192 VAL A CA 1
ATOM 1499 C C . VAL A 1 192 ? -14.788 20.678 41.643 1.00 73.00 192 VAL A C 1
ATOM 1501 O O . VAL A 1 192 ? -14.541 19.709 42.360 1.00 73.00 192 VAL A O 1
ATOM 1504 N N . GLY A 1 193 ? -13.973 21.732 41.524 1.00 53.19 193 GLY A N 1
ATOM 1505 C CA . GLY A 1 193 ? -12.775 21.903 42.351 1.00 53.19 193 GLY A CA 1
ATOM 1506 C C . GLY A 1 193 ? -13.085 21.666 43.832 1.00 53.19 193 GLY A C 1
ATOM 1507 O O . GLY A 1 193 ? -14.210 21.908 44.276 1.00 53.19 193 GLY A O 1
ATOM 1508 N N . GLU A 1 194 ? -12.112 21.131 44.573 1.00 42.78 194 GLU A N 1
ATOM 1509 C CA . GLU A 1 194 ? -12.253 20.877 46.007 1.00 42.78 194 GLU A CA 1
ATOM 1510 C C . GLU A 1 194 ? -12.857 22.103 46.720 1.00 42.78 194 GLU A C 1
ATOM 1512 O O . GLU A 1 194 ? -12.488 23.244 46.449 1.00 42.78 194 GLU A O 1
ATOM 1517 N N . LYS A 1 195 ? -13.844 21.827 47.583 1.00 36.38 195 LYS A N 1
ATOM 1518 C CA . LYS A 1 195 ? -14.588 22.752 48.462 1.00 36.38 195 LYS A CA 1
ATOM 1519 C C . LYS A 1 195 ? -13.688 23.913 48.936 1.00 36.38 195 LYS A C 1
ATOM 1521 O O . LYS A 1 195 ? -12.584 23.656 49.393 1.00 36.38 195 LYS A O 1
ATOM 1526 N N . THR A 1 196 ? -14.121 25.173 48.900 1.00 29.67 196 THR A N 1
ATOM 1527 C CA . THR A 1 196 ? -15.146 25.712 49.808 1.00 29.67 196 THR A CA 1
ATOM 1528 C C . THR A 1 196 ? -15.918 26.892 49.195 1.00 29.67 196 THR A C 1
ATOM 1530 O O . THR A 1 196 ? -15.358 27.929 48.857 1.00 29.67 196 THR A O 1
ATOM 1533 N N . LEU A 1 197 ? -17.244 26.762 49.121 1.00 41.06 197 LEU A N 1
ATOM 1534 C CA . LEU A 1 197 ? -18.155 27.906 49.161 1.00 41.06 197 LEU A CA 1
ATOM 1535 C C . LEU A 1 197 ? -18.732 27.940 50.580 1.00 41.06 197 LEU A C 1
ATOM 1537 O O . LEU A 1 197 ? -19.244 26.917 51.038 1.00 41.06 197 LEU A O 1
ATOM 1541 N N . ASN A 1 198 ? -18.657 29.110 51.219 1.00 41.88 198 ASN A N 1
ATOM 1542 C CA . ASN A 1 198 ? -19.267 29.502 52.499 1.00 41.88 198 ASN A CA 1
ATOM 1543 C C . ASN A 1 198 ? -18.400 29.337 53.763 1.00 41.88 198 ASN A C 1
ATOM 1545 O O . ASN A 1 198 ? -18.685 28.495 54.605 1.00 41.88 198 ASN A O 1
ATOM 1549 N N . GLU A 1 199 ? -17.441 30.241 53.957 1.00 38.38 199 GLU A N 1
ATOM 1550 C CA . GLU A 1 199 ? -17.242 30.885 55.264 1.00 38.38 199 GLU A CA 1
ATOM 1551 C C . GLU A 1 199 ? -17.169 32.398 55.016 1.00 38.38 199 GLU A C 1
ATOM 1553 O O . GLU A 1 199 ? -16.545 32.837 54.046 1.00 38.38 199 GLU A O 1
ATOM 1558 N N . GLU A 1 200 ? -17.880 33.193 55.822 1.00 39.97 200 GLU A N 1
ATOM 1559 C CA . GLU A 1 200 ? -17.826 34.655 55.723 1.00 39.97 200 GLU A CA 1
ATOM 1560 C C . GLU A 1 200 ? -16.388 35.142 55.959 1.00 39.97 200 GLU A C 1
ATOM 1562 O O . GLU A 1 200 ? -15.705 34.611 56.843 1.00 39.97 200 GLU A O 1
ATOM 1567 N N . PRO A 1 201 ? -15.904 36.141 55.196 1.00 45.78 201 PRO A N 1
ATOM 1568 C CA . PRO A 1 201 ? -14.549 36.643 55.362 1.00 45.78 201 PRO A CA 1
ATOM 1569 C C . PRO A 1 201 ? -14.385 37.169 56.787 1.00 45.78 201 PRO A C 1
ATOM 1571 O O . PRO A 1 201 ? -15.067 38.103 57.212 1.00 45.78 201 PRO A O 1
ATOM 1574 N N . THR A 1 202 ? -13.475 36.563 57.548 1.00 56.09 202 THR A N 1
ATOM 1575 C CA . THR A 1 202 ? -13.181 37.016 58.907 1.00 56.09 202 THR A CA 1
ATOM 1576 C C . THR A 1 202 ? -12.624 38.437 58.837 1.00 56.09 202 THR A C 1
ATOM 1578 O O . THR A 1 202 ? -11.880 38.775 57.917 1.00 56.09 202 THR A O 1
ATOM 1581 N N . THR A 1 203 ? -12.933 39.273 59.825 1.00 47.72 203 THR A N 1
ATOM 1582 C CA . THR A 1 203 ? -12.586 40.707 59.892 1.00 47.72 203 THR A CA 1
ATOM 1583 C C . THR A 1 203 ? -11.106 41.022 59.611 1.00 47.72 203 THR A C 1
ATOM 1585 O O . THR A 1 203 ? -10.788 42.108 59.132 1.00 47.72 203 THR A O 1
ATOM 1588 N N . ALA A 1 204 ? -10.197 40.063 59.816 1.00 52.00 204 ALA A N 1
ATOM 1589 C CA . ALA A 1 204 ? -8.781 40.165 59.452 1.00 52.00 204 ALA A CA 1
ATOM 1590 C C . ALA A 1 204 ? -8.519 40.231 57.927 1.00 52.00 204 ALA A C 1
ATOM 1592 O O . ALA A 1 204 ? -7.607 40.932 57.484 1.00 52.00 204 ALA A O 1
ATOM 1593 N N . GLN A 1 205 ? -9.324 39.547 57.107 1.00 51.41 205 GLN A N 1
ATOM 1594 C CA . GLN A 1 205 ? -9.186 39.532 55.644 1.00 51.41 205 GLN A CA 1
ATOM 1595 C C . GLN A 1 205 ? -9.658 40.851 55.009 1.00 51.41 205 GLN A C 1
ATOM 1597 O O . GLN A 1 205 ? -9.048 41.319 54.050 1.00 51.41 205 GLN A O 1
ATOM 1602 N N . LEU A 1 206 ? -10.666 41.508 55.597 1.00 49.81 206 LEU A N 1
ATOM 1603 C CA . LEU A 1 206 ? -11.141 42.831 55.162 1.00 49.81 206 LEU A CA 1
ATOM 1604 C C . LEU A 1 206 ? -10.133 43.952 55.482 1.00 49.81 206 LEU A C 1
ATOM 1606 O O . LEU A 1 206 ? -9.908 44.830 54.651 1.00 49.81 206 LEU A O 1
ATOM 1610 N N . LEU A 1 207 ? -9.460 43.892 56.637 1.00 49.56 207 LEU A N 1
ATOM 1611 C CA . LEU A 1 207 ? -8.418 44.861 57.018 1.00 49.56 207 LEU A CA 1
ATOM 1612 C C . LEU A 1 207 ? -7.158 44.762 56.142 1.00 49.56 207 LEU A C 1
ATOM 1614 O O . LEU A 1 207 ? -6.512 45.772 55.869 1.00 49.56 207 LEU A O 1
ATOM 1618 N N . THR A 1 208 ? -6.835 43.563 55.652 1.00 50.66 208 THR A N 1
ATOM 1619 C CA . THR A 1 208 ? -5.666 43.346 54.782 1.00 50.66 208 THR A CA 1
ATOM 1620 C C . THR A 1 208 ? -5.907 43.864 53.356 1.00 50.66 208 THR A C 1
ATOM 1622 O O . THR A 1 208 ? -4.977 44.332 52.704 1.00 50.66 208 THR A O 1
ATOM 1625 N N . ALA A 1 209 ? -7.157 43.843 52.877 1.00 49.16 209 ALA A N 1
ATOM 1626 C CA . ALA A 1 209 ? -7.527 44.403 51.575 1.00 49.16 209 ALA A CA 1
ATOM 1627 C C . ALA A 1 209 ? -7.529 45.946 51.574 1.00 49.16 209 ALA A C 1
ATOM 1629 O O . ALA A 1 209 ? -7.135 46.552 50.582 1.00 49.16 209 ALA A O 1
ATOM 1630 N N . ALA A 1 210 ? -7.899 46.581 52.695 1.00 48.59 210 ALA A N 1
ATOM 1631 C CA . ALA A 1 210 ? -7.898 48.040 52.830 1.00 48.59 210 ALA A CA 1
ATOM 1632 C C . ALA A 1 210 ? -6.477 48.639 52.876 1.00 48.59 210 ALA A C 1
ATOM 1634 O O . ALA A 1 210 ? -6.226 49.670 52.264 1.00 48.59 210 ALA A O 1
ATOM 1635 N N . ALA A 1 211 ? -5.519 47.963 53.523 1.00 52.06 211 ALA A N 1
ATOM 1636 C CA . ALA A 1 211 ? -4.135 48.445 53.622 1.00 52.06 211 ALA A CA 1
ATOM 1637 C C . ALA A 1 211 ? -3.342 48.366 52.299 1.00 52.06 211 ALA A C 1
ATOM 1639 O O . ALA A 1 211 ? -2.334 49.054 52.139 1.00 52.06 211 ALA A O 1
ATOM 1640 N N . ASN A 1 212 ? -3.788 47.537 51.349 1.00 54.84 212 ASN A N 1
ATOM 1641 C CA . ASN A 1 212 ? -3.129 47.357 50.052 1.00 54.84 212 ASN A CA 1
ATOM 1642 C C . ASN A 1 212 ? -3.700 48.263 48.945 1.00 54.84 212 ASN A C 1
ATOM 1644 O O . ASN A 1 212 ? -3.097 48.349 47.881 1.00 54.84 212 ASN A O 1
ATOM 1648 N N . GLY A 1 213 ? -4.821 48.952 49.190 1.00 46.06 213 GLY A N 1
ATOM 1649 C CA . GLY A 1 213 ? -5.439 49.877 48.233 1.00 46.06 213 GLY A CA 1
ATOM 1650 C C . GLY A 1 213 ? -4.853 51.294 48.229 1.00 46.06 213 GLY A C 1
ATOM 1651 O O . GLY A 1 213 ? -5.110 52.046 47.299 1.00 46.06 213 GLY A O 1
ATOM 1652 N N . GLU A 1 214 ? -4.043 51.669 49.224 1.00 44.59 214 GLU A N 1
ATOM 1653 C CA . GLU A 1 214 ? -3.541 53.049 49.374 1.00 44.59 214 GLU A CA 1
ATOM 1654 C C . GLU A 1 214 ? -2.101 53.260 48.857 1.00 44.59 214 GLU A C 1
ATOM 1656 O O . GLU A 1 214 ? -1.519 54.323 49.061 1.00 44.59 214 GLU A O 1
ATOM 1661 N N . LYS A 1 215 ? -1.492 52.273 48.176 1.00 46.34 215 LYS A N 1
ATOM 1662 C CA . LYS A 1 215 ? -0.115 52.387 47.639 1.00 46.34 215 LYS A CA 1
ATOM 1663 C C . LYS A 1 215 ? 0.012 52.446 46.114 1.00 46.34 215 LYS A C 1
ATOM 1665 O O . LYS A 1 215 ? 1.134 52.548 45.627 1.00 46.34 215 LYS A O 1
ATOM 1670 N N . GLU A 1 216 ? -1.089 52.443 45.365 1.00 44.34 216 GLU A N 1
ATOM 1671 C CA . GLU A 1 216 ? -1.058 52.457 43.890 1.00 44.34 216 GLU A CA 1
ATOM 1672 C C . GLU A 1 216 ? -1.663 53.718 43.242 1.00 44.34 216 GLU A C 1
ATOM 1674 O O . GLU A 1 216 ? -1.851 53.755 42.032 1.00 44.34 216 GLU A O 1
ATOM 1679 N N . GLU A 1 217 ? -1.887 54.792 44.011 1.00 40.88 217 GLU A N 1
ATOM 1680 C CA . GLU A 1 217 ? -2.364 56.088 43.493 1.00 40.88 217 GLU A CA 1
ATOM 1681 C C . GLU A 1 217 ? -1.435 57.256 43.892 1.00 40.88 217 GLU A C 1
ATOM 1683 O O . GLU A 1 217 ? -1.865 58.309 44.353 1.00 40.88 217 GLU A O 1
ATOM 1688 N N . SER A 1 218 ? -0.114 57.074 43.746 1.00 45.66 218 SER A N 1
ATOM 1689 C CA . SER A 1 218 ? 0.855 58.187 43.818 1.00 45.66 218 SER A CA 1
ATOM 1690 C C . SER A 1 218 ? 2.052 58.057 42.861 1.00 45.66 218 SER A C 1
ATOM 1692 O O . SER A 1 218 ? 3.116 58.622 43.118 1.00 45.66 218 SER A O 1
ATOM 1694 N N . ALA A 1 219 ? 1.914 57.305 41.767 1.00 44.69 219 ALA A N 1
ATOM 1695 C CA . ALA A 1 219 ? 2.938 57.220 40.725 1.00 44.69 219 ALA A CA 1
ATOM 1696 C C . ALA A 1 219 ? 2.309 57.157 39.324 1.00 44.69 219 ALA A C 1
ATOM 1698 O O . ALA A 1 219 ? 2.400 56.144 38.633 1.00 44.69 219 ALA A O 1
ATOM 1699 N N . ALA A 1 220 ? 1.678 58.260 38.925 1.00 37.00 220 ALA A N 1
ATOM 1700 C CA . ALA A 1 220 ? 1.511 58.678 37.535 1.00 37.00 220 ALA A CA 1
ATOM 1701 C C . ALA A 1 220 ? 1.417 60.207 37.492 1.00 37.00 220 ALA A C 1
ATOM 1703 O O . ALA A 1 220 ? 0.670 60.763 38.329 1.00 37.00 220 ALA A O 1
#

InterPro domains:
  IPR012337 Ribonuclease H-like superfamily [SSF53098] (79-147)
  IPR039537 Retrotransposon Ty1/copia-like [PTHR42648] (23-141)
  IPR057670 Retroviral polymerase, SH3-like domain [PF25597] (149-188)

Sequence (220 aa):
MSAVDADAVPSAAVTDTLMGFYARFGHLALDTVERMGKDPASGIEITDRTRRPCLVCAQGKQTRARQQTKDNGAHAPIDKVGEVICSDLKGPMTPMDHLGNRYMVNFIDHKSNCCQVFLAKRKNEAAKMLQEFFVKFEKRFDLFSDPGKRSMTQRACECVTVGKDDPTKDYKVYLPSERKVITTRHVQNILVGEKTLNEEPTTAQLLTAAANGEKEESAA